Protein AF-A0A8J6MLJ0-F1 (afdb_monomer_lite)

Radius of gyration: 20.64 Å; chains: 1; bounding box: 55×74×49 Å

Sequence (223 aa):
MKAQNHTGRRKPSKNSDSSSQKKVFFAVGDRIKISLRPKAVAQWCKPGDLDLLRLIPTTNTEKIFLATLESFGRKEYKSVSPLSVNDIEKSLPLHMELPATDGDYGLYFCVDKGKSGACANKTLLASEIWRQSDEGMRKLAQDKIFYFQMLIVRSGSVMVVPSGNWGKDSRTQLMDSVDGLMNFDKENLEKADAIIQKLRPSPAGIVGKSIQVPFPYNNGRCS

Secondary structure (DSSP, 8-state):
----------PPPP----S----EEEEETTEEEEEEEEEEEEETT---HHHHHHHSSSSTT---EEEEEEESSS---EEEEEE-HHHHHTT--EEEEEESSSEEEEEEEEE-TT--S-STTSEEPPGGGGGS-HHHHHHHTTTEEEEEEEEEEETTEEEE---TT--HHHHHHHHHHHHTT----HHHHHHHHHHHHHH-PPPPEEETTEEEEEEEEE-TT--

pLDDT: mean 82.56, std 18.39, range [31.56, 98.19]

Foldseek 3Di:
DDDDDDDDDDDPDPDPPPDDPFDKFFDDPQKTKAKAWQEEDADEPDFWQLNLLVLADPDQADQQKWWWKAFQPDDGDIDIDTDGSVRNHVRPIDITIDGLDWGKIKGWMAGHPVVPRDQPPFAAQAPCLVVDDSVSSNVSRHRHTQDIWMWTRDNRMITTDWLQDDDPVVLVVSCVVCVVPDPDDPVSVVVRNVRCVGNVADTWDDDDRHTYGYTYGYDPVND

Structure (mmCIF, N/CA/C/O backbone):
data_AF-A0A8J6MLJ0-F1
#
_entry.id   AF-A0A8J6MLJ0-F1
#
loop_
_atom_site.group_PDB
_atom_site.id
_atom_site.type_symbol
_atom_site.label_atom_id
_atom_site.label_alt_id
_atom_site.label_comp_id
_atom_site.label_asym_id
_atom_site.label_entity_id
_atom_site.label_seq_id
_atom_site.pdbx_PDB_ins_code
_atom_site.Cartn_x
_atom_site.Cartn_y
_atom_site.Cartn_z
_atom_site.occupancy
_atom_site.B_iso_or_equiv
_atom_site.auth_seq_id
_atom_site.auth_comp_id
_atom_site.auth_asym_id
_atom_site.auth_atom_id
_atom_site.pdbx_PDB_model_num
ATOM 1 N N . MET A 1 1 ? -37.836 -59.476 -18.629 1.00 44.28 1 MET A N 1
ATOM 2 C CA . MET A 1 1 ? -36.610 -58.792 -19.098 1.00 44.28 1 MET A CA 1
ATOM 3 C C . MET A 1 1 ? -36.464 -57.478 -18.339 1.00 44.28 1 MET A C 1
ATOM 5 O O . MET A 1 1 ? -37.462 -56.808 -18.120 1.00 44.28 1 MET A O 1
ATOM 9 N N . LYS A 1 2 ? -35.252 -57.195 -17.850 1.00 40.44 2 LYS A N 1
ATOM 10 C CA . LYS A 1 2 ? -34.850 -56.016 -17.058 1.00 40.44 2 LYS A CA 1
ATOM 11 C C . LYS A 1 2 ? -34.752 -54.755 -17.931 1.00 40.44 2 LYS A C 1
ATOM 13 O O . LYS A 1 2 ? -34.291 -54.896 -19.056 1.00 40.44 2 LYS A O 1
ATOM 18 N N . ALA A 1 3 ? -35.055 -53.582 -17.355 1.00 38.31 3 ALA A N 1
ATOM 19 C CA . ALA A 1 3 ? -34.380 -52.268 -17.507 1.00 38.31 3 ALA A CA 1
ATOM 20 C C . ALA A 1 3 ? -35.393 -51.121 -17.304 1.00 38.31 3 ALA A C 1
ATOM 22 O O . ALA A 1 3 ? -36.525 -51.244 -17.744 1.00 38.31 3 ALA A O 1
ATOM 23 N N . GLN A 1 4 ? -35.096 -49.949 -16.745 1.00 39.19 4 GLN A N 1
ATOM 24 C CA . GLN A 1 4 ? -34.141 -49.470 -15.742 1.00 39.19 4 GLN A CA 1
ATOM 25 C C . GLN A 1 4 ? -34.595 -48.028 -15.427 1.00 39.19 4 GLN A C 1
ATOM 27 O O . GLN A 1 4 ? -35.031 -47.303 -16.318 1.00 39.19 4 GLN A O 1
ATOM 32 N N . ASN A 1 5 ? -34.512 -47.628 -14.159 1.00 39.31 5 ASN A N 1
ATOM 33 C CA . ASN A 1 5 ? -34.851 -46.295 -13.659 1.00 39.31 5 ASN A CA 1
ATOM 34 C C . ASN A 1 5 ? -33.983 -45.183 -14.271 1.00 39.31 5 ASN A C 1
ATOM 36 O O . ASN A 1 5 ? -32.763 -45.313 -14.270 1.00 39.31 5 ASN A O 1
ATOM 40 N N . HIS A 1 6 ? -34.577 -44.023 -14.571 1.00 39.78 6 HIS A N 1
ATOM 41 C CA . HIS A 1 6 ? -33.879 -42.733 -14.491 1.00 39.78 6 HIS A CA 1
ATOM 42 C C . HIS A 1 6 ? -34.806 -41.630 -13.959 1.00 39.78 6 HIS A C 1
ATOM 44 O O . HIS A 1 6 ? -35.301 -40.772 -14.682 1.00 39.78 6 HIS A O 1
ATOM 50 N N . THR A 1 7 ? -35.011 -41.621 -12.641 1.00 44.00 7 THR A N 1
ATOM 51 C CA . THR A 1 7 ? -35.451 -40.426 -11.913 1.00 44.00 7 THR A CA 1
ATOM 52 C C . THR A 1 7 ? -34.273 -39.460 -11.799 1.00 44.00 7 THR A C 1
ATOM 54 O O . THR A 1 7 ? -33.314 -39.713 -11.063 1.00 44.00 7 THR A O 1
ATOM 57 N N . GLY A 1 8 ? -34.336 -38.352 -12.536 1.00 37.06 8 GLY A N 1
ATOM 58 C CA . GLY A 1 8 ? -33.374 -37.258 -12.454 1.00 37.06 8 GLY A CA 1
ATOM 59 C C . GLY A 1 8 ? -33.440 -36.550 -11.100 1.00 37.06 8 GLY A C 1
ATOM 60 O O . GLY A 1 8 ? -34.273 -35.674 -10.884 1.00 37.06 8 GLY A O 1
ATOM 61 N N . ARG A 1 9 ? -32.527 -36.895 -10.186 1.00 38.94 9 ARG A N 1
ATOM 62 C CA . ARG A 1 9 ? -32.221 -36.074 -9.006 1.00 38.94 9 ARG A CA 1
ATOM 63 C C . ARG A 1 9 ? -31.494 -34.807 -9.462 1.00 38.94 9 ARG A C 1
ATOM 65 O O . ARG A 1 9 ? -30.293 -34.843 -9.725 1.00 38.94 9 ARG A O 1
ATOM 72 N N . ARG A 1 10 ? -32.201 -33.675 -9.514 1.00 41.03 10 ARG A N 1
ATOM 73 C CA . ARG A 1 10 ? -31.561 -32.351 -9.508 1.00 41.03 10 ARG A CA 1
ATOM 74 C C . ARG A 1 10 ? -30.818 -32.196 -8.178 1.00 41.03 10 ARG A C 1
ATOM 76 O O . ARG A 1 10 ? -31.438 -32.175 -7.119 1.00 41.03 10 ARG A O 1
ATOM 83 N N . LYS A 1 11 ? -29.483 -32.137 -8.230 1.00 36.97 11 LYS A N 1
ATOM 84 C CA . LYS A 1 11 ? -28.654 -31.721 -7.090 1.00 36.97 11 LYS A CA 1
ATOM 85 C C . LYS A 1 11 ? -29.015 -30.272 -6.731 1.00 36.97 11 LYS A C 1
ATOM 87 O O . LYS A 1 11 ? -29.076 -29.452 -7.648 1.00 36.97 11 LYS A O 1
ATOM 92 N N . PRO A 1 12 ? -29.201 -29.927 -5.446 1.00 37.28 12 PRO A N 1
ATOM 93 C CA . PRO A 1 12 ? -29.244 -28.534 -5.035 1.00 37.28 12 PRO A CA 1
ATOM 94 C C . PRO A 1 12 ? -27.892 -27.892 -5.353 1.00 37.28 12 PRO A C 1
ATOM 96 O O . PRO A 1 12 ? -26.839 -28.427 -4.991 1.00 37.28 12 PRO A O 1
ATOM 99 N N . SER A 1 13 ? -27.944 -26.769 -6.067 1.00 34.22 13 SER A N 1
ATOM 100 C CA . SER A 1 13 ? -26.822 -25.855 -6.251 1.00 34.22 13 SER A CA 1
ATOM 101 C C . SER A 1 13 ? -26.241 -25.514 -4.880 1.00 34.22 13 SER A C 1
ATOM 103 O O . SER A 1 13 ? -26.958 -25.034 -4.002 1.00 34.22 13 SER A O 1
ATOM 105 N N . LYS A 1 14 ? -24.959 -25.825 -4.674 1.00 35.81 14 LYS A N 1
ATOM 106 C CA . LYS A 1 14 ? -24.237 -25.444 -3.463 1.00 35.81 14 LYS A CA 1
ATOM 107 C C . LYS A 1 14 ? -24.145 -23.920 -3.412 1.00 35.81 14 LYS A C 1
ATOM 109 O O . LYS A 1 14 ? -23.540 -23.323 -4.294 1.00 35.81 14 LYS A O 1
ATOM 114 N N . ASN A 1 15 ? -24.747 -23.361 -2.366 1.00 31.56 15 ASN A N 1
ATOM 115 C CA . ASN A 1 15 ? -24.436 -22.104 -1.691 1.00 31.56 15 ASN A CA 1
ATOM 116 C C . ASN A 1 15 ? -23.393 -21.219 -2.388 1.00 31.56 15 ASN A C 1
ATOM 118 O O . ASN A 1 15 ? -22.187 -21.440 -2.274 1.00 31.56 15 ASN A O 1
ATOM 122 N N . SER A 1 16 ? -23.876 -20.155 -3.024 1.00 33.06 16 SER A N 1
ATOM 123 C CA . SER A 1 16 ? -23.114 -18.925 -3.193 1.00 33.06 16 SER A CA 1
ATOM 124 C C . SER A 1 16 ? -22.924 -18.291 -1.814 1.00 33.06 16 SER A C 1
ATOM 126 O O . SER A 1 16 ? -23.757 -17.506 -1.359 1.00 33.06 16 SER A O 1
ATOM 128 N N . ASP A 1 17 ? -21.839 -18.663 -1.140 1.00 33.00 17 ASP A N 1
ATOM 129 C CA . ASP A 1 17 ? -21.333 -17.982 0.053 1.00 33.00 17 ASP A CA 1
ATOM 130 C C . ASP A 1 17 ? -20.782 -16.609 -0.373 1.00 33.00 17 ASP A C 1
ATOM 132 O O . ASP A 1 17 ? -19.590 -16.390 -0.572 1.00 33.00 17 ASP A O 1
ATOM 136 N N . SER A 1 18 ? -21.711 -15.692 -0.629 1.00 35.16 18 SER A N 1
ATOM 137 C CA . SER A 1 18 ? -21.489 -14.298 -1.015 1.00 35.16 18 SER A CA 1
ATOM 138 C C . SER A 1 18 ? -21.801 -13.380 0.169 1.00 35.16 18 SER A C 1
ATOM 140 O O . SER A 1 18 ? -22.430 -12.333 0.019 1.00 35.16 18 SER A O 1
ATOM 142 N N . SER A 1 19 ? -21.408 -13.768 1.381 1.00 42.19 19 SER A N 1
ATOM 143 C CA . SER A 1 19 ? -21.474 -12.859 2.518 1.00 42.19 19 SER A CA 1
ATOM 144 C C . SER A 1 19 ? -20.360 -13.142 3.521 1.00 42.19 19 SER A C 1
ATOM 146 O O . SER A 1 19 ? -20.017 -14.285 3.805 1.00 42.19 19 SER A O 1
ATOM 148 N N . SER A 1 20 ? -19.815 -12.061 4.077 1.00 44.03 20 SER A N 1
ATOM 149 C CA . SER A 1 20 ? -18.954 -12.013 5.264 1.00 44.03 20 SER A CA 1
ATOM 150 C C . SER A 1 20 ? -17.551 -12.635 5.181 1.00 44.03 20 SER A C 1
ATOM 152 O O . SER A 1 20 ? -17.287 -13.735 5.650 1.00 44.03 20 SER A O 1
ATOM 154 N N . GLN A 1 21 ? -16.570 -11.807 4.809 1.00 46.03 21 GLN A N 1
ATOM 155 C CA . GLN A 1 21 ? -15.301 -11.813 5.548 1.00 46.03 21 GLN A CA 1
ATOM 156 C C . GLN A 1 21 ? -15.131 -10.501 6.319 1.00 46.03 21 GLN A C 1
ATOM 158 O O . GLN A 1 21 ? -14.203 -9.734 6.093 1.00 46.03 21 GLN A O 1
ATOM 163 N N . LYS A 1 22 ? -16.034 -10.265 7.281 1.00 56.19 22 LYS A N 1
ATOM 164 C CA . LYS A 1 22 ? -15.728 -9.412 8.433 1.00 56.19 22 LYS A CA 1
ATOM 165 C C . LYS A 1 22 ? -14.763 -10.216 9.307 1.00 56.19 22 LYS A C 1
ATOM 167 O O . LYS A 1 22 ? -15.203 -11.104 10.029 1.00 56.19 22 LYS A O 1
ATOM 172 N N . LYS A 1 23 ? -13.453 -9.985 9.207 1.00 60.47 23 LYS A N 1
ATOM 173 C CA . LYS A 1 23 ? -12.525 -10.474 10.240 1.00 60.47 23 LYS A CA 1
ATOM 174 C C . LYS A 1 23 ? -11.990 -9.298 11.028 1.00 60.47 23 LYS A C 1
ATOM 176 O O . LYS A 1 23 ? -11.677 -8.252 10.466 1.00 60.47 23 LYS A O 1
ATOM 181 N N . VAL A 1 24 ? -11.951 -9.521 12.332 1.00 62.84 24 VAL A N 1
ATOM 182 C CA . VAL A 1 24 ? -11.813 -8.504 13.360 1.00 62.84 24 VAL A CA 1
ATOM 183 C C . VAL A 1 24 ? -10.461 -8.687 14.043 1.00 62.84 24 VAL A C 1
ATOM 185 O O . VAL A 1 24 ? -10.159 -9.776 14.532 1.00 62.84 24 VAL A O 1
ATOM 188 N N . PHE A 1 25 ? -9.633 -7.643 14.052 1.00 75.12 25 PHE A N 1
ATOM 189 C CA . PHE A 1 25 ? -8.449 -7.571 14.920 1.00 75.12 25 PHE A CA 1
ATOM 190 C C . PHE A 1 25 ? -8.855 -6.913 16.234 1.00 75.12 25 PHE A C 1
ATOM 192 O O . PHE A 1 25 ? -9.683 -6.013 16.196 1.00 75.12 25 PHE A O 1
ATOM 199 N N . PHE A 1 26 ? -8.276 -7.322 17.363 1.00 69.81 26 PHE A N 1
ATOM 200 C CA . PHE A 1 26 ? -8.638 -6.811 18.690 1.00 69.81 26 PHE A CA 1
ATOM 201 C C . PHE A 1 26 ? -7.501 -6.001 19.315 1.00 69.81 26 PHE A C 1
ATOM 203 O O . PHE A 1 26 ? -6.321 -6.279 19.077 1.00 69.81 26 PHE A O 1
ATOM 210 N N . ALA A 1 27 ? -7.870 -5.014 20.126 1.00 73.00 27 ALA A N 1
ATOM 211 C CA . ALA A 1 27 ? -6.948 -4.190 20.890 1.00 73.00 27 ALA A CA 1
ATOM 212 C C . ALA A 1 27 ? -6.151 -4.991 21.928 1.00 73.00 27 ALA A C 1
ATOM 214 O O . ALA A 1 27 ? -6.627 -5.963 22.515 1.00 73.00 27 ALA A O 1
ATOM 215 N N . VAL A 1 28 ? -4.924 -4.536 22.161 1.00 74.69 28 VAL A N 1
ATOM 216 C CA . VAL A 1 28 ? -4.048 -4.936 23.261 1.00 74.69 28 VAL A CA 1
ATOM 217 C C . VAL A 1 28 ? -3.610 -3.641 23.946 1.00 74.69 28 VAL A C 1
ATOM 219 O O . VAL A 1 28 ? -2.709 -2.955 23.466 1.00 74.69 28 VAL A O 1
ATOM 222 N N . GLY A 1 29 ? -4.289 -3.276 25.036 1.00 84.06 29 GLY A N 1
ATOM 223 C CA . GLY A 1 29 ? -4.184 -1.932 25.617 1.00 84.06 29 GLY A CA 1
ATOM 224 C C . GLY A 1 29 ? -4.779 -0.873 24.681 1.00 84.06 29 GLY A C 1
ATOM 225 O O . GLY A 1 29 ? -5.797 -1.118 24.038 1.00 84.06 29 GLY A O 1
ATOM 226 N N . ASP A 1 30 ? -4.110 0.273 24.546 1.00 88.94 30 ASP A N 1
ATOM 227 C CA . ASP A 1 30 ? -4.594 1.413 23.742 1.00 88.94 30 ASP A CA 1
ATOM 228 C C . ASP A 1 30 ? -4.294 1.293 22.236 1.00 88.94 30 ASP A C 1
ATOM 230 O O . ASP A 1 30 ? -4.533 2.221 21.451 1.00 88.94 30 ASP A O 1
ATOM 234 N N . ARG A 1 31 ? -3.731 0.157 21.812 1.00 92.19 31 ARG A N 1
ATOM 235 C CA . ARG A 1 31 ? -3.284 -0.089 20.438 1.00 92.19 31 ARG A CA 1
ATOM 236 C C . ARG A 1 31 ? -3.841 -1.397 19.902 1.00 92.19 31 ARG A C 1
ATOM 238 O O . ARG A 1 31 ? -3.943 -2.394 20.610 1.00 92.19 31 ARG A O 1
ATOM 245 N N . ILE A 1 32 ? -4.135 -1.416 18.610 1.00 91.50 32 ILE A N 1
ATOM 246 C CA . ILE A 1 32 ? -4.473 -2.626 17.863 1.00 91.50 32 ILE A CA 1
ATOM 247 C C . ILE A 1 32 ? -3.258 -2.987 17.019 1.00 91.50 32 ILE A C 1
ATOM 249 O O . ILE A 1 32 ? -2.848 -2.212 16.155 1.00 91.50 32 ILE A O 1
ATOM 253 N N . LYS A 1 33 ? -2.672 -4.160 17.270 1.00 92.44 33 LYS A N 1
ATOM 254 C CA . LYS A 1 33 ? -1.532 -4.658 16.493 1.00 92.44 33 LYS A CA 1
ATOM 255 C C . LYS A 1 33 ? -2.027 -5.292 15.203 1.00 92.44 33 LYS A C 1
ATOM 257 O O . LYS A 1 33 ? -2.788 -6.259 15.224 1.00 92.44 33 LYS A O 1
ATOM 262 N N . ILE A 1 34 ? -1.544 -4.776 14.085 1.00 91.88 34 ILE A N 1
ATOM 263 C CA . ILE A 1 34 ? -1.854 -5.255 12.747 1.00 91.88 34 ILE A CA 1
ATOM 264 C C . ILE A 1 34 ? -0.601 -5.896 12.160 1.00 91.88 34 ILE A C 1
ATOM 266 O O . ILE A 1 34 ? 0.455 -5.276 12.049 1.00 91.88 34 ILE A O 1
ATOM 270 N N . SER A 1 35 ? -0.725 -7.160 11.762 1.00 93.69 35 SER A N 1
ATOM 271 C CA . SER A 1 35 ? 0.266 -7.803 10.907 1.00 93.69 35 SER A CA 1
ATOM 272 C C . SER A 1 35 ? -0.177 -7.645 9.457 1.00 93.69 35 SER A C 1
ATOM 274 O O . SER A 1 35 ? -1.209 -8.185 9.060 1.00 93.69 35 SER A O 1
ATOM 276 N N . LEU A 1 36 ? 0.591 -6.910 8.663 1.00 95.00 36 LEU A N 1
ATOM 277 C CA . LEU A 1 36 ? 0.411 -6.835 7.218 1.00 95.00 36 LEU A CA 1
ATOM 278 C C . LEU A 1 36 ? 1.403 -7.768 6.538 1.00 95.00 36 LEU A C 1
ATOM 280 O O . LEU A 1 36 ? 2.523 -7.950 7.006 1.00 95.00 36 LEU A O 1
ATOM 284 N N . ARG A 1 37 ? 1.010 -8.354 5.415 1.00 95.94 37 ARG A N 1
ATOM 285 C CA . ARG A 1 37 ? 1.895 -9.171 4.593 1.00 95.94 37 ARG A CA 1
ATOM 286 C C . ARG A 1 37 ? 1.667 -8.840 3.121 1.00 95.94 37 ARG A C 1
ATOM 288 O O . ARG A 1 37 ? 0.639 -9.249 2.577 1.00 95.94 37 ARG A O 1
ATOM 295 N N . PRO A 1 38 ? 2.600 -8.134 2.467 1.00 96.19 38 PRO A N 1
ATOM 296 C CA . PRO A 1 38 ? 2.657 -8.096 1.013 1.00 96.19 38 PRO A CA 1
ATOM 297 C C . PRO A 1 38 ? 2.730 -9.524 0.470 1.00 96.19 38 PRO A C 1
ATOM 299 O O . PRO A 1 38 ? 3.374 -10.380 1.075 1.00 96.19 38 PRO A O 1
ATOM 302 N N . LYS A 1 39 ? 2.060 -9.804 -0.642 1.00 95.56 39 LYS A N 1
ATOM 303 C CA . LYS A 1 39 ? 2.057 -11.131 -1.254 1.00 95.56 39 LYS A CA 1
ATOM 304 C C . LYS A 1 39 ? 2.171 -11.013 -2.759 1.00 95.56 39 LYS A C 1
ATOM 306 O O . LYS A 1 39 ? 1.231 -10.564 -3.401 1.00 95.56 39 LYS A O 1
ATOM 311 N N . ALA A 1 40 ? 3.271 -11.494 -3.322 1.00 95.44 40 ALA A N 1
ATOM 312 C CA . ALA A 1 40 ? 3.391 -11.643 -4.766 1.00 95.44 40 ALA A CA 1
ATOM 313 C C . ALA A 1 40 ? 2.353 -12.659 -5.287 1.00 95.44 40 ALA A C 1
ATOM 315 O O . ALA A 1 40 ? 2.264 -13.781 -4.780 1.00 95.44 40 ALA A O 1
ATOM 316 N N . VAL A 1 41 ? 1.563 -12.280 -6.294 1.00 94.94 41 VAL A N 1
ATOM 317 C CA . VAL A 1 41 ? 0.527 -13.140 -6.895 1.00 94.94 41 VAL A CA 1
ATOM 318 C C . VAL A 1 41 ? 0.739 -13.240 -8.401 1.00 94.94 41 VAL A C 1
ATOM 320 O O . VAL A 1 41 ? 0.620 -12.253 -9.112 1.00 94.94 41 VAL A O 1
ATOM 323 N N . ALA A 1 42 ? 1.019 -14.441 -8.905 1.00 94.44 42 ALA A N 1
ATOM 324 C CA . ALA A 1 42 ? 1.169 -14.643 -10.343 1.00 94.44 42 ALA A CA 1
ATOM 325 C C . ALA A 1 42 ? -0.171 -14.435 -11.067 1.00 94.44 42 ALA A C 1
ATOM 327 O O . ALA A 1 42 ? -1.197 -14.983 -10.655 1.00 94.44 42 ALA A O 1
ATOM 328 N N . GLN A 1 43 ? -0.146 -13.705 -12.176 1.00 92.62 43 GLN A N 1
ATOM 329 C CA . GLN A 1 43 ? -1.252 -13.542 -13.113 1.00 92.62 43 GLN A CA 1
ATOM 330 C C . GLN A 1 43 ? -0.843 -14.043 -14.495 1.00 92.62 43 GLN A C 1
ATOM 332 O O . GLN A 1 43 ? 0.305 -13.923 -14.914 1.00 92.62 43 GLN A O 1
ATOM 337 N N . TRP A 1 44 ? -1.790 -14.650 -15.204 1.00 92.06 44 TRP A N 1
ATOM 338 C CA . TRP A 1 44 ? -1.537 -15.224 -16.521 1.00 92.06 44 TRP A CA 1
ATOM 339 C C . TRP A 1 44 ? -1.577 -14.142 -17.608 1.00 92.06 44 TRP A C 1
ATOM 341 O O . TRP A 1 44 ? -2.610 -13.491 -17.773 1.00 92.06 44 TRP A O 1
ATOM 351 N N . CYS A 1 45 ? -0.472 -13.975 -18.343 1.00 88.12 45 CYS A N 1
ATOM 352 C CA . CYS A 1 45 ? -0.326 -13.072 -19.494 1.00 88.12 45 CYS A CA 1
ATOM 353 C C . CYS A 1 45 ? -0.694 -11.602 -19.234 1.00 88.12 45 CYS A C 1
ATOM 355 O O . CYS A 1 45 ? -1.236 -10.941 -20.124 1.00 88.12 45 CYS A O 1
ATOM 357 N N . LYS A 1 46 ? -0.477 -11.085 -18.022 1.00 90.44 46 LYS A N 1
ATOM 358 C CA . LYS A 1 46 ? -0.846 -9.706 -17.674 1.00 90.44 46 LYS A CA 1
ATOM 359 C C . LYS A 1 46 ? 0.194 -9.088 -16.744 1.00 90.44 46 LYS A C 1
ATOM 361 O O . LYS A 1 46 ? 0.539 -9.740 -15.759 1.00 90.44 46 LYS A O 1
ATOM 366 N N . PRO A 1 47 ? 0.671 -7.861 -17.027 1.00 90.75 47 PRO A N 1
ATOM 367 C CA . PRO A 1 47 ? 1.482 -7.125 -16.071 1.00 90.75 47 PRO A CA 1
ATOM 368 C C . PRO A 1 47 ? 0.645 -6.793 -14.836 1.00 90.75 47 PRO A C 1
ATOM 370 O O . PRO A 1 47 ? -0.563 -6.557 -14.935 1.00 90.75 47 PRO A O 1
ATOM 373 N N . GLY A 1 48 ? 1.298 -6.776 -13.684 1.00 92.25 48 GLY A N 1
ATOM 374 C CA . GLY A 1 48 ? 0.685 -6.401 -12.418 1.00 92.25 48 GLY A CA 1
ATOM 375 C C . GLY A 1 48 ? 1.558 -5.449 -11.617 1.00 92.25 48 GLY A C 1
ATOM 376 O O . GLY A 1 48 ? 2.699 -5.172 -11.983 1.00 92.25 48 GLY A O 1
ATOM 377 N N . ASP A 1 49 ? 1.017 -4.955 -10.505 1.00 93.94 49 ASP A N 1
ATOM 378 C CA . ASP A 1 49 ? 1.654 -3.926 -9.680 1.00 93.94 49 ASP A CA 1
ATOM 379 C C . ASP A 1 49 ? 3.118 -4.242 -9.350 1.00 93.94 49 ASP A C 1
ATOM 381 O O . ASP A 1 49 ? 3.969 -3.368 -9.467 1.00 93.94 49 ASP A O 1
ATOM 385 N N . LEU A 1 50 ? 3.456 -5.491 -9.013 1.00 95.94 50 LEU A N 1
ATOM 386 C CA . LEU A 1 50 ? 4.832 -5.868 -8.675 1.00 95.94 50 LEU A CA 1
ATOM 387 C C . LEU A 1 50 ? 5.797 -5.744 -9.864 1.00 95.94 50 LEU A C 1
ATOM 389 O O . LEU A 1 50 ? 6.967 -5.428 -9.648 1.00 95.94 50 LEU A O 1
ATOM 393 N N . ASP A 1 51 ? 5.334 -5.948 -11.100 1.00 95.00 51 ASP A N 1
ATOM 394 C CA . ASP A 1 51 ? 6.161 -5.712 -12.290 1.00 95.00 51 ASP A CA 1
ATOM 395 C C . ASP A 1 51 ? 6.523 -4.233 -12.403 1.00 95.00 51 ASP A C 1
ATOM 397 O O . ASP A 1 51 ? 7.687 -3.899 -12.607 1.00 95.00 51 ASP A O 1
ATOM 401 N N . LEU A 1 52 ? 5.556 -3.341 -12.165 1.00 94.69 52 LEU A N 1
ATOM 402 C CA . LEU A 1 52 ? 5.815 -1.906 -12.103 1.00 94.69 52 LEU A CA 1
ATOM 403 C C . LEU A 1 52 ? 6.770 -1.558 -10.953 1.00 94.69 52 LEU A C 1
ATOM 405 O O . LEU A 1 52 ? 7.717 -0.800 -11.156 1.00 94.69 52 LEU A O 1
ATOM 409 N N . LEU A 1 53 ? 6.562 -2.109 -9.751 1.00 95.44 53 LEU A N 1
ATOM 410 C CA . LEU A 1 53 ? 7.409 -1.801 -8.591 1.00 95.44 53 LEU A CA 1
ATOM 411 C C . LEU A 1 53 ? 8.870 -2.219 -8.807 1.00 95.44 53 LEU A C 1
ATOM 413 O O . LEU A 1 53 ? 9.765 -1.508 -8.356 1.00 95.44 53 LEU A O 1
ATOM 417 N N . ARG A 1 54 ? 9.131 -3.309 -9.539 1.00 96.25 54 ARG A N 1
ATOM 418 C CA . ARG A 1 54 ? 10.492 -3.738 -9.925 1.00 96.25 54 ARG A CA 1
ATOM 419 C C . ARG A 1 54 ? 11.210 -2.727 -10.814 1.00 96.25 54 ARG A C 1
ATOM 421 O O . ARG A 1 54 ? 12.435 -2.655 -10.780 1.00 96.25 54 ARG A O 1
ATOM 428 N N . LEU A 1 55 ? 10.469 -1.935 -11.588 1.00 95.50 55 LEU A N 1
ATOM 429 C CA . LEU A 1 55 ? 11.049 -0.921 -12.461 1.00 95.50 55 LEU A CA 1
ATOM 430 C C . LEU A 1 55 ? 11.439 0.345 -11.701 1.00 95.50 55 LEU A C 1
ATOM 432 O O . LEU A 1 55 ? 12.243 1.104 -12.197 1.00 95.50 55 LEU A O 1
ATOM 436 N N . ILE A 1 56 ? 10.899 0.655 -10.530 1.00 95.06 56 ILE A N 1
ATOM 437 C CA . ILE A 1 56 ? 11.083 1.994 -9.939 1.00 95.06 56 ILE A CA 1
ATOM 438 C C . ILE A 1 56 ? 12.451 2.210 -9.256 1.00 95.06 56 ILE A C 1
ATOM 440 O O . ILE A 1 56 ? 13.041 3.289 -9.454 1.00 95.06 56 ILE A O 1
ATOM 444 N N . PRO A 1 57 ? 12.958 1.277 -8.426 1.00 95.44 57 PRO A N 1
ATOM 445 C CA . PRO A 1 57 ? 14.216 1.475 -7.722 1.00 95.44 57 PRO A CA 1
ATOM 446 C C . PRO A 1 57 ? 15.425 1.225 -8.627 1.00 95.44 57 PRO A C 1
ATOM 448 O O . PRO A 1 57 ? 15.328 0.665 -9.722 1.00 95.44 57 PRO A O 1
ATOM 451 N N . THR A 1 58 ? 16.586 1.642 -8.136 1.00 94.00 58 THR A N 1
ATOM 452 C CA . THR A 1 58 ? 17.886 1.305 -8.731 1.00 94.00 58 THR A CA 1
ATOM 453 C C . THR A 1 58 ? 18.314 -0.103 -8.321 1.00 94.00 58 THR A C 1
ATOM 455 O O . THR A 1 58 ? 18.931 -0.819 -9.104 1.00 94.00 58 THR A O 1
ATOM 458 N N . THR A 1 59 ? 17.967 -0.518 -7.097 1.00 95.88 59 THR A N 1
ATOM 459 C CA . THR A 1 59 ? 18.249 -1.857 -6.565 1.00 95.88 59 THR A CA 1
ATOM 460 C C . THR A 1 59 ? 17.027 -2.433 -5.850 1.00 95.88 59 THR A C 1
ATOM 462 O O . THR A 1 59 ? 16.231 -1.708 -5.255 1.00 95.88 59 THR A O 1
ATOM 465 N N . ASN A 1 60 ? 16.889 -3.760 -5.819 1.00 94.94 60 ASN A N 1
ATOM 466 C CA . ASN A 1 60 ? 15.734 -4.400 -5.172 1.00 94.94 60 ASN A CA 1
ATOM 467 C C . ASN A 1 60 ? 15.711 -4.253 -3.642 1.00 94.94 60 ASN A C 1
ATOM 469 O O . ASN A 1 60 ? 14.704 -4.591 -3.025 1.00 94.94 60 ASN A O 1
ATOM 473 N N . THR A 1 61 ? 16.798 -3.776 -3.029 1.00 96.94 61 THR A N 1
ATOM 474 C CA . THR A 1 61 ? 16.921 -3.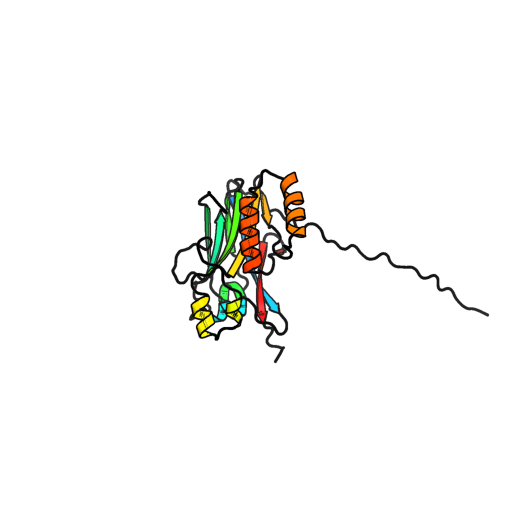523 -1.584 1.00 96.94 61 THR A CA 1
ATOM 475 C C . THR A 1 61 ? 16.684 -2.060 -1.211 1.00 96.94 61 THR A C 1
ATOM 477 O O . THR A 1 61 ? 16.634 -1.730 -0.025 1.00 96.94 61 THR A O 1
ATOM 480 N N . GLU A 1 62 ? 16.517 -1.176 -2.198 1.00 97.25 62 GLU A N 1
ATOM 481 C CA . GLU A 1 62 ? 16.242 0.240 -1.979 1.00 97.25 62 GLU A CA 1
ATOM 482 C C . GLU A 1 62 ? 14.873 0.421 -1.300 1.00 97.25 62 GLU A C 1
ATOM 484 O O . GLU A 1 62 ? 13.838 0.008 -1.830 1.00 97.25 62 GLU A O 1
ATOM 489 N N . LYS A 1 63 ? 14.854 1.038 -0.112 1.00 96.94 63 LYS A N 1
ATOM 490 C CA . LYS A 1 63 ? 13.630 1.247 0.679 1.00 96.94 63 LYS A CA 1
ATOM 491 C C . LYS A 1 63 ? 12.897 2.526 0.278 1.00 96.94 63 LYS A C 1
ATOM 493 O O . LYS A 1 63 ? 12.852 3.485 1.044 1.00 96.94 63 LYS A O 1
ATOM 498 N N . ILE A 1 64 ? 12.359 2.541 -0.936 1.00 97.31 64 ILE A N 1
ATOM 499 C CA . ILE A 1 64 ? 11.605 3.680 -1.493 1.00 97.31 64 ILE A CA 1
ATOM 500 C C . ILE A 1 64 ? 10.098 3.461 -1.525 1.00 97.31 64 ILE A C 1
ATOM 502 O O . ILE A 1 64 ? 9.379 4.307 -2.044 1.00 97.31 64 ILE A O 1
ATOM 506 N N . PHE A 1 65 ? 9.601 2.341 -1.013 1.00 98.19 65 PHE A N 1
ATOM 507 C CA . PHE A 1 65 ? 8.169 2.119 -0.863 1.00 98.19 65 PHE A CA 1
ATOM 508 C C . PHE A 1 65 ? 7.792 2.260 0.603 1.00 98.19 65 PHE A C 1
ATOM 510 O O . PHE A 1 65 ? 8.582 1.932 1.486 1.00 98.19 65 PHE A O 1
ATOM 517 N N . LEU A 1 66 ? 6.579 2.719 0.871 1.00 97.94 66 LEU A N 1
ATOM 518 C CA . LEU A 1 66 ? 6.012 2.734 2.213 1.00 97.94 66 LEU A CA 1
ATOM 519 C C . LEU A 1 66 ? 4.736 1.907 2.227 1.00 97.94 66 LEU A C 1
ATOM 521 O O . LEU A 1 66 ? 3.930 2.019 1.306 1.00 97.94 66 LEU A O 1
ATOM 525 N N . ALA A 1 67 ? 4.534 1.144 3.298 1.00 97.94 67 ALA A N 1
ATOM 526 C CA . ALA A 1 67 ? 3.201 0.836 3.793 1.00 97.94 67 ALA A CA 1
ATOM 527 C C . ALA A 1 67 ? 2.870 1.825 4.912 1.00 97.94 67 ALA A C 1
ATOM 529 O O . ALA A 1 67 ? 3.663 1.986 5.847 1.00 97.94 67 ALA A O 1
ATOM 530 N N . THR A 1 68 ? 1.716 2.482 4.838 1.00 97.25 68 THR A N 1
ATOM 531 C CA . THR A 1 68 ? 1.261 3.391 5.895 1.00 97.25 68 THR A CA 1
ATOM 532 C C . THR A 1 68 ? -0.143 3.045 6.365 1.00 97.25 68 THR A C 1
ATOM 534 O O . THR A 1 68 ? -0.992 2.615 5.588 1.00 97.25 68 THR A O 1
ATOM 537 N N . LEU A 1 69 ? -0.376 3.233 7.663 1.00 96.31 69 LEU A N 1
ATOM 538 C CA . LEU A 1 69 ? -1.705 3.298 8.254 1.00 96.31 69 LEU A CA 1
ATOM 539 C C . LEU A 1 69 ? -1.922 4.741 8.671 1.00 96.31 69 LEU A C 1
ATOM 541 O O . LEU A 1 69 ? -1.290 5.205 9.618 1.00 96.31 69 LEU A O 1
ATOM 545 N N . GLU A 1 70 ? -2.775 5.449 7.949 1.00 95.38 70 GLU A N 1
ATOM 546 C CA . GLU A 1 70 ? -3.042 6.869 8.172 1.00 95.38 70 GLU A CA 1
ATOM 547 C C . GLU A 1 70 ? -4.517 7.067 8.486 1.00 95.38 70 GLU A C 1
ATOM 549 O O . GLU A 1 70 ? -5.373 6.384 7.925 1.00 95.38 70 GLU A O 1
ATOM 554 N N . SER A 1 71 ? -4.833 7.976 9.401 1.00 92.38 71 SER A N 1
ATOM 555 C CA . SER A 1 71 ? -6.222 8.367 9.634 1.00 92.38 71 SER A CA 1
ATOM 556 C C . SER A 1 71 ? -6.830 8.944 8.368 1.00 92.38 71 SER A C 1
ATOM 558 O O . SER A 1 71 ? -6.231 9.727 7.633 1.00 92.38 71 SER A O 1
ATOM 560 N N . PHE A 1 72 ? -8.061 8.539 8.129 1.00 84.56 72 PHE A N 1
ATOM 561 C CA . PHE A 1 72 ? -8.862 9.000 7.024 1.00 84.56 72 PHE A CA 1
ATOM 562 C C . PHE A 1 72 ? -9.680 10.207 7.518 1.00 84.56 72 PHE A C 1
ATOM 564 O O . PHE A 1 72 ? -10.526 10.069 8.400 1.00 84.56 72 PHE A O 1
ATOM 571 N N . GLY A 1 73 ? -9.374 11.415 7.034 1.00 71.69 73 GLY A N 1
ATOM 572 C CA . GLY A 1 73 ? -10.041 12.654 7.464 1.00 71.69 73 GLY A CA 1
ATOM 573 C C . GLY A 1 73 ? -9.285 13.455 8.540 1.00 71.69 73 GLY A C 1
ATOM 574 O O . GLY A 1 73 ? -8.089 13.680 8.415 1.00 71.69 73 GLY A O 1
ATOM 575 N N . ARG A 1 74 ? -9.997 13.957 9.566 1.00 59.09 74 ARG A N 1
ATOM 576 C CA . ARG A 1 74 ? -9.551 15.069 10.449 1.00 59.09 74 ARG A CA 1
ATOM 577 C C . ARG A 1 74 ? -8.594 14.709 11.597 1.00 59.09 74 ARG A C 1
ATOM 579 O O . ARG A 1 74 ? -8.210 15.596 12.352 1.00 59.09 74 ARG A O 1
ATOM 586 N N . LYS A 1 75 ? -8.254 13.434 11.793 1.00 64.38 75 LYS A N 1
ATOM 587 C CA . LYS A 1 75 ? -7.274 13.025 12.819 1.00 64.38 75 LYS A CA 1
ATOM 588 C C . LYS A 1 75 ? -5.881 12.962 12.183 1.00 64.38 75 LYS A C 1
ATOM 590 O O . LYS A 1 75 ? -5.784 12.682 10.995 1.00 64.38 75 LYS A O 1
ATOM 595 N N . GLU A 1 76 ? -4.823 13.181 12.961 1.00 82.25 76 GLU A N 1
ATOM 596 C CA . GLU A 1 76 ? -3.418 13.091 12.520 1.00 82.25 76 GLU A CA 1
ATOM 597 C C . GLU A 1 76 ? -2.749 11.822 13.080 1.00 82.25 76 GLU A C 1
ATOM 599 O O . GLU A 1 76 ? -1.805 11.872 13.865 1.00 82.25 76 GLU A O 1
ATOM 604 N N . TYR A 1 77 ? -3.272 10.645 12.740 1.00 91.31 77 TYR A N 1
ATOM 605 C CA . TYR A 1 77 ? -2.604 9.383 13.040 1.00 91.31 77 TYR A CA 1
ATOM 606 C C . TYR A 1 77 ? -1.819 8.889 11.831 1.00 91.31 77 TYR A C 1
ATOM 608 O O . TYR A 1 77 ? -2.342 8.860 10.718 1.00 91.31 77 TYR A O 1
ATOM 616 N N . LYS A 1 78 ? -0.596 8.411 12.074 1.00 93.12 78 LYS A N 1
ATOM 617 C CA . LYS A 1 78 ? 0.215 7.731 11.069 1.00 93.12 78 LYS A CA 1
ATOM 618 C C . LYS A 1 78 ? 1.103 6.656 11.695 1.00 93.12 78 LYS A C 1
ATOM 620 O O . LYS A 1 78 ? 1.826 6.919 12.653 1.00 93.12 78 LYS A O 1
ATOM 625 N N . SER A 1 79 ? 1.107 5.470 11.097 1.00 95.12 79 SER A N 1
ATOM 626 C CA . SER A 1 79 ? 2.131 4.434 11.264 1.00 95.12 79 SER A CA 1
ATOM 627 C C . SER A 1 79 ? 2.784 4.180 9.910 1.00 95.12 79 SER A C 1
ATOM 629 O O . SER A 1 79 ? 2.090 4.163 8.894 1.00 95.12 79 SER A O 1
ATOM 631 N N . VAL A 1 80 ? 4.105 4.006 9.877 1.00 96.31 80 VAL A N 1
ATOM 632 C CA . VAL A 1 80 ? 4.890 3.905 8.637 1.00 96.31 80 VAL A CA 1
ATOM 633 C C . VAL A 1 80 ? 5.807 2.697 8.706 1.00 96.31 80 VAL A C 1
ATOM 635 O O . VAL A 1 80 ? 6.493 2.491 9.705 1.00 96.31 80 VAL A O 1
ATOM 638 N N . SER A 1 81 ? 5.868 1.933 7.621 1.00 97.38 81 SER A N 1
ATOM 639 C CA . SER A 1 81 ? 6.825 0.849 7.434 1.00 97.38 81 SER A CA 1
ATOM 640 C C . SER A 1 81 ? 7.512 0.999 6.071 1.00 97.38 81 SER A C 1
ATOM 642 O O . SER A 1 81 ? 6.844 0.850 5.045 1.00 97.38 81 SER A O 1
ATOM 644 N N . PRO A 1 82 ? 8.817 1.332 6.028 1.00 97.38 82 PRO A N 1
ATOM 645 C CA . PRO A 1 82 ? 9.579 1.382 4.783 1.00 97.38 82 PRO A CA 1
ATOM 646 C C . PRO A 1 82 ? 9.866 -0.010 4.221 1.00 97.38 82 PRO A C 1
ATOM 648 O O . PRO A 1 82 ? 10.257 -0.915 4.960 1.00 97.38 82 PRO A O 1
ATOM 651 N N . LEU A 1 83 ? 9.744 -0.145 2.903 1.00 97.25 83 LEU A N 1
ATOM 652 C CA . LEU A 1 83 ? 9.818 -1.398 2.159 1.00 97.25 83 LEU A CA 1
ATOM 653 C C . LEU A 1 83 ? 10.681 -1.254 0.913 1.00 97.25 83 LEU A C 1
ATOM 655 O O . LEU A 1 83 ? 10.700 -0.212 0.255 1.00 97.25 83 LEU A O 1
ATOM 659 N N . SER A 1 84 ? 11.331 -2.352 0.562 1.00 97.88 84 SER A N 1
ATOM 660 C CA . SER A 1 84 ? 11.980 -2.579 -0.724 1.00 97.88 84 SER A CA 1
ATOM 661 C C . SER A 1 84 ? 11.191 -3.586 -1.571 1.00 97.88 84 SER A C 1
ATOM 663 O O . SER A 1 84 ? 10.306 -4.280 -1.064 1.00 97.88 84 SER A O 1
ATOM 665 N N . VAL A 1 85 ? 11.527 -3.715 -2.860 1.00 97.31 85 VAL A N 1
ATOM 666 C CA . VAL A 1 85 ? 10.946 -4.762 -3.729 1.00 97.31 85 VAL A CA 1
ATOM 667 C C . VAL A 1 85 ? 11.203 -6.146 -3.142 1.00 97.31 85 VAL A C 1
ATOM 669 O O . VAL A 1 85 ? 10.296 -6.971 -3.077 1.00 97.31 85 VAL A O 1
ATOM 672 N N . ASN A 1 86 ? 12.415 -6.382 -2.640 1.00 97.50 86 ASN A N 1
ATOM 673 C CA . ASN A 1 86 ? 12.794 -7.650 -2.028 1.00 97.50 86 ASN A CA 1
ATOM 674 C C . ASN A 1 86 ? 11.929 -7.991 -0.796 1.00 97.50 86 ASN A C 1
ATOM 676 O O . ASN A 1 86 ? 11.616 -9.163 -0.589 1.00 97.50 86 ASN A O 1
ATOM 680 N N . ASP A 1 87 ? 11.512 -7.000 -0.000 1.00 97.25 87 ASP A N 1
ATOM 681 C CA . ASP A 1 87 ? 10.623 -7.230 1.151 1.00 97.25 87 ASP A CA 1
ATOM 682 C C . ASP A 1 87 ? 9.223 -7.677 0.698 1.00 97.25 87 ASP A C 1
ATOM 684 O O . ASP A 1 87 ? 8.622 -8.569 1.306 1.00 97.25 87 ASP A O 1
ATOM 688 N N . ILE A 1 88 ? 8.730 -7.099 -0.405 1.00 96.69 88 ILE A N 1
ATOM 689 C CA . ILE A 1 88 ? 7.443 -7.448 -1.022 1.00 96.69 88 ILE A CA 1
ATOM 690 C C . ILE A 1 88 ? 7.495 -8.860 -1.620 1.00 96.69 88 ILE A C 1
ATOM 692 O O . ILE A 1 88 ? 6.617 -9.680 -1.346 1.00 96.69 88 ILE A O 1
ATOM 696 N N . GLU A 1 89 ? 8.538 -9.177 -2.389 1.00 95.94 89 GLU A N 1
ATOM 697 C CA . GLU A 1 89 ? 8.715 -10.488 -3.029 1.00 95.94 89 GLU A CA 1
ATOM 698 C C . GLU A 1 89 ? 8.850 -11.617 -2.007 1.00 95.94 89 GLU A C 1
ATOM 700 O O . GLU A 1 89 ? 8.210 -12.662 -2.139 1.00 95.94 89 GLU A O 1
ATOM 705 N N . LYS A 1 90 ? 9.619 -11.389 -0.935 1.00 96.06 90 LYS A N 1
ATOM 706 C CA . LYS A 1 90 ? 9.775 -12.348 0.170 1.00 96.06 90 LYS A CA 1
ATOM 707 C C . LYS A 1 90 ? 8.569 -12.399 1.104 1.00 96.06 90 LYS A C 1
ATOM 709 O O . LYS A 1 90 ? 8.561 -13.204 2.033 1.00 96.06 90 LYS A O 1
ATOM 714 N N . SER A 1 91 ? 7.546 -11.578 0.857 1.00 94.44 91 SER A N 1
ATOM 715 C CA . SER A 1 91 ? 6.333 -11.503 1.675 1.00 94.44 91 SER A CA 1
ATOM 716 C C . SER A 1 91 ? 6.647 -11.291 3.161 1.00 94.44 91 SER A C 1
ATOM 718 O O . SER A 1 91 ? 6.060 -11.943 4.035 1.00 94.44 91 SER A O 1
ATOM 720 N N . LEU A 1 92 ? 7.614 -10.412 3.455 1.00 94.56 92 LEU A N 1
ATOM 721 C CA . LEU A 1 92 ? 8.029 -10.154 4.831 1.00 94.56 92 LEU A CA 1
ATOM 722 C C . LEU A 1 92 ? 6.872 -9.516 5.616 1.00 94.56 92 LEU A C 1
ATOM 724 O O . LEU A 1 92 ? 6.220 -8.596 5.116 1.00 94.56 92 LEU A O 1
ATOM 728 N N . PRO A 1 93 ? 6.567 -10.007 6.832 1.00 93.56 93 PRO A N 1
ATOM 729 C CA . PRO A 1 93 ? 5.510 -9.430 7.643 1.00 93.56 93 PRO A CA 1
ATOM 730 C C . PRO A 1 93 ? 5.905 -8.034 8.127 1.00 93.56 93 PRO A C 1
ATOM 732 O O . PRO A 1 93 ? 7.023 -7.811 8.587 1.00 93.56 93 PRO A O 1
ATOM 735 N N . LEU A 1 94 ? 4.950 -7.114 8.073 1.00 95.00 94 LEU A N 1
ATOM 736 C CA . LEU A 1 94 ? 5.061 -5.765 8.605 1.00 95.00 94 LEU A CA 1
ATOM 737 C C . LEU A 1 94 ? 4.201 -5.685 9.852 1.00 95.00 94 LEU A C 1
ATOM 739 O O . LEU A 1 94 ? 3.032 -6.079 9.845 1.00 95.00 94 LEU A O 1
ATOM 743 N N . HIS A 1 95 ? 4.790 -5.184 10.926 1.00 94.00 95 HIS A N 1
ATOM 744 C CA . HIS A 1 95 ? 4.094 -4.974 12.182 1.00 94.00 95 HIS A CA 1
ATOM 745 C C . HIS A 1 95 ? 3.771 -3.496 12.294 1.00 94.00 95 HIS A C 1
ATOM 747 O O . HIS A 1 95 ? 4.668 -2.659 12.353 1.00 94.00 95 HIS A O 1
ATOM 753 N N . MET A 1 96 ? 2.483 -3.191 12.263 1.00 94.25 96 MET A N 1
ATOM 754 C CA . MET A 1 96 ? 1.965 -1.836 12.343 1.00 94.25 96 MET A CA 1
ATOM 755 C C . MET A 1 96 ? 0.919 -1.768 13.442 1.00 94.25 96 MET A C 1
ATOM 757 O O . MET A 1 96 ? 0.405 -2.791 13.899 1.00 94.25 96 MET A O 1
ATOM 761 N N . GLU A 1 97 ? 0.604 -0.561 13.878 1.00 93.69 97 GLU A N 1
ATOM 762 C CA . GLU A 1 97 ? -0.368 -0.348 14.939 1.00 93.69 97 GLU A CA 1
ATOM 763 C C . GLU A 1 97 ? -1.458 0.606 14.462 1.00 93.69 97 GLU A C 1
ATOM 765 O O . GLU A 1 97 ? -1.269 1.370 13.517 1.00 93.69 97 GLU A O 1
ATOM 770 N N . LEU A 1 98 ? -2.614 0.528 15.108 1.00 93.62 98 LEU A N 1
ATOM 771 C CA . LEU A 1 98 ? -3.675 1.523 15.043 1.00 93.62 98 LEU A CA 1
ATOM 772 C C . LEU A 1 98 ? -4.029 1.937 16.472 1.00 93.62 98 LEU A C 1
ATOM 774 O O . LEU A 1 98 ? -3.880 1.128 17.394 1.00 93.62 98 LEU A O 1
ATOM 778 N N . PRO A 1 99 ? -4.500 3.171 16.702 1.00 92.62 99 PRO A N 1
ATOM 779 C CA . PRO A 1 99 ? -5.186 3.500 17.944 1.00 92.62 99 PRO A CA 1
ATOM 780 C C . PRO A 1 99 ? -6.373 2.551 18.143 1.00 92.62 99 PRO A C 1
ATOM 782 O O . PRO A 1 99 ? -7.047 2.203 17.178 1.00 92.62 99 PRO A O 1
ATOM 785 N N . ALA A 1 100 ? -6.650 2.155 19.385 1.00 90.81 100 ALA A N 1
ATOM 786 C CA . ALA A 1 100 ? -7.872 1.414 19.713 1.00 90.81 100 ALA A CA 1
ATOM 787 C C . ALA A 1 100 ? -9.135 2.300 19.709 1.00 90.81 100 ALA A C 1
ATOM 789 O O . ALA A 1 100 ? -10.241 1.799 19.906 1.00 90.81 100 ALA A O 1
ATOM 790 N N . THR A 1 101 ? -8.967 3.609 19.494 1.00 89.38 101 THR A N 1
ATOM 791 C CA . THR A 1 101 ? -10.055 4.582 19.437 1.00 89.38 101 THR A CA 1
ATOM 792 C C . THR A 1 101 ? -10.781 4.537 18.104 1.00 89.38 101 THR A C 1
ATOM 794 O O . THR A 1 101 ? -10.187 4.311 17.050 1.00 89.38 101 THR A O 1
ATOM 797 N N . ASP A 1 102 ? -12.082 4.806 18.162 1.00 88.75 102 ASP A N 1
ATOM 798 C CA . ASP A 1 102 ? -12.933 4.809 16.986 1.00 88.75 102 ASP A CA 1
ATOM 799 C C . ASP A 1 102 ? -12.428 5.806 15.934 1.00 88.75 102 ASP A C 1
ATOM 801 O O . ASP A 1 102 ? -12.146 6.986 16.203 1.00 88.75 102 ASP A O 1
ATOM 805 N N . GLY A 1 103 ? -12.304 5.312 14.709 1.00 89.75 103 GLY A N 1
ATOM 806 C CA . GLY A 1 103 ? -11.821 6.094 13.587 1.00 89.75 103 GLY A CA 1
ATOM 807 C C . GLY A 1 103 ? -11.762 5.298 12.297 1.00 89.75 103 GLY A C 1
ATOM 808 O O . GLY A 1 103 ? -11.796 4.065 12.285 1.00 89.75 103 GLY A O 1
ATOM 809 N N . ASP A 1 104 ? -11.675 6.036 11.205 1.00 90.38 104 ASP A N 1
ATOM 810 C CA . ASP A 1 104 ? -11.517 5.486 9.870 1.00 90.38 104 ASP A CA 1
ATOM 811 C C . ASP A 1 104 ? -10.061 5.685 9.460 1.00 90.38 104 ASP A C 1
ATOM 813 O O . ASP A 1 104 ? -9.461 6.728 9.733 1.00 90.38 104 ASP A O 1
ATOM 817 N N . TYR A 1 105 ? -9.473 4.670 8.842 1.00 93.81 105 TYR A N 1
ATOM 818 C CA . TYR A 1 105 ? -8.058 4.639 8.503 1.00 93.81 105 TYR A CA 1
ATOM 819 C C . TYR A 1 105 ? -7.875 4.115 7.083 1.00 93.81 105 TYR A C 1
ATOM 821 O O . TYR A 1 105 ? -8.629 3.268 6.606 1.00 93.81 105 TYR A O 1
ATOM 829 N N . GLY A 1 106 ? -6.853 4.606 6.397 1.00 94.12 106 GLY A N 1
ATOM 830 C CA . GLY A 1 106 ? -6.392 4.059 5.133 1.00 94.12 106 GLY A CA 1
ATOM 831 C C . GLY A 1 106 ? -5.111 3.266 5.333 1.00 94.12 106 GLY A C 1
ATOM 832 O O . GLY A 1 106 ? -4.149 3.764 5.918 1.00 94.12 106 GLY A O 1
ATOM 833 N N . LEU A 1 107 ? -5.102 2.040 4.820 1.00 95.88 107 LEU A N 1
ATOM 834 C CA . LEU A 1 107 ? -3.887 1.306 4.513 1.00 95.88 107 LEU A CA 1
ATOM 835 C C . LEU A 1 107 ? -3.445 1.682 3.101 1.00 95.88 107 LEU A C 1
ATOM 837 O O . LEU A 1 107 ? -4.106 1.316 2.127 1.00 95.88 107 LEU A O 1
ATOM 841 N N . TYR A 1 108 ? -2.326 2.384 2.996 1.00 96.75 108 TYR A N 1
ATOM 842 C CA . TYR A 1 108 ? -1.758 2.812 1.724 1.00 96.75 108 TYR A CA 1
ATOM 843 C C . TYR A 1 108 ? -0.463 2.067 1.440 1.00 96.75 108 TYR A C 1
ATOM 845 O O . TYR A 1 108 ? 0.309 1.782 2.357 1.00 96.75 108 TYR A O 1
ATOM 853 N N . PHE A 1 109 ? -0.201 1.820 0.156 1.00 98.00 109 PHE A N 1
ATOM 854 C CA . PHE A 1 109 ? 1.170 1.651 -0.310 1.00 98.00 109 PHE A CA 1
ATOM 855 C C . PHE A 1 109 ? 1.487 2.715 -1.352 1.00 98.00 109 PHE A C 1
ATOM 857 O O . PHE A 1 109 ? 0.692 2.980 -2.263 1.00 98.00 109 PHE A O 1
ATOM 864 N N . CYS A 1 110 ? 2.650 3.337 -1.199 1.00 97.94 110 CYS A N 1
ATOM 865 C CA . CYS A 1 110 ? 3.105 4.394 -2.083 1.00 97.94 110 CYS A CA 1
ATOM 866 C C . CYS A 1 110 ? 4.607 4.322 -2.339 1.00 97.94 110 CYS A C 1
ATOM 868 O O . CYS A 1 110 ? 5.364 3.701 -1.593 1.00 97.94 110 CYS A O 1
ATOM 870 N N . VAL A 1 111 ? 5.030 4.981 -3.413 1.00 97.88 111 VAL A N 1
ATOM 871 C CA . VAL A 1 111 ? 6.433 5.315 -3.664 1.00 97.88 1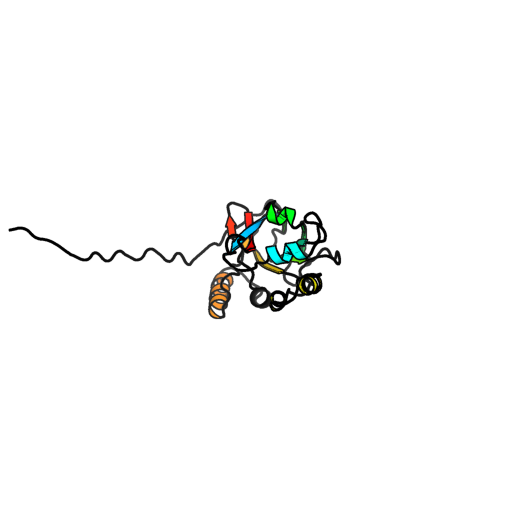11 VAL A CA 1
ATOM 872 C C . VAL A 1 111 ? 6.763 6.571 -2.861 1.00 97.88 111 VAL A C 1
ATOM 874 O O . VAL A 1 111 ? 5.975 7.513 -2.842 1.00 97.88 111 VAL A O 1
ATOM 877 N N . ASP A 1 112 ? 7.916 6.615 -2.205 1.00 97.25 112 ASP A N 1
ATOM 878 C CA . ASP A 1 112 ? 8.383 7.737 -1.387 1.00 97.25 112 ASP A CA 1
ATOM 879 C C . ASP A 1 112 ? 9.828 8.130 -1.702 1.00 97.25 112 ASP A C 1
ATOM 881 O O . ASP A 1 112 ? 10.685 8.212 -0.824 1.00 97.25 112 ASP A O 1
ATOM 885 N N . LYS A 1 113 ? 10.101 8.411 -2.982 1.00 94.44 113 LYS A N 1
ATOM 886 C CA . LYS A 1 113 ? 11.408 8.942 -3.399 1.00 94.44 113 LYS A CA 1
ATOM 887 C C . LYS A 1 113 ? 11.668 10.328 -2.809 1.00 94.44 113 LYS A C 1
ATOM 889 O O . LYS A 1 113 ? 12.807 10.618 -2.450 1.00 94.44 113 LYS A O 1
ATOM 894 N N . GLY A 1 114 ? 10.622 11.138 -2.637 1.00 93.56 114 GLY A N 1
ATOM 895 C CA . GLY A 1 114 ? 10.688 12.429 -1.954 1.00 93.56 114 GLY A CA 1
ATOM 896 C C . GLY A 1 114 ? 10.885 12.344 -0.435 1.00 93.56 114 GLY A C 1
ATOM 897 O O . GLY A 1 114 ? 11.048 13.383 0.197 1.00 93.56 114 GLY A O 1
ATOM 898 N N . LYS A 1 115 ? 10.885 11.139 0.160 1.00 94.06 115 LYS A N 1
ATOM 899 C CA . LYS A 1 115 ? 11.089 10.897 1.604 1.00 94.06 115 LYS A CA 1
ATOM 900 C C . LYS A 1 115 ? 10.136 11.687 2.510 1.00 94.06 115 LYS A C 1
ATOM 902 O O . LYS A 1 115 ? 10.515 12.144 3.587 1.00 94.06 115 LYS A O 1
ATOM 907 N N . SER A 1 116 ? 8.888 11.846 2.081 1.00 93.69 116 SER A N 1
ATOM 908 C CA . SER A 1 116 ? 7.842 12.521 2.857 1.00 93.69 116 SER A CA 1
ATOM 909 C C . SER A 1 116 ? 7.403 11.721 4.089 1.00 93.69 116 SER A C 1
ATOM 911 O O . SER A 1 116 ? 6.827 12.277 5.027 1.00 93.69 116 SER A O 1
ATOM 913 N N . GLY A 1 117 ? 7.637 10.404 4.096 1.00 94.38 117 GLY A N 1
ATOM 914 C CA . GLY A 1 117 ? 7.228 9.519 5.180 1.00 94.38 117 GLY A CA 1
ATOM 915 C C . GLY A 1 117 ? 5.710 9.403 5.338 1.00 94.38 117 GLY A C 1
ATOM 916 O O . GLY A 1 117 ? 5.254 9.072 6.431 1.00 94.38 117 GLY A O 1
ATOM 917 N N . ALA A 1 118 ? 4.914 9.742 4.322 1.00 93.62 118 ALA A N 1
ATOM 918 C CA . ALA A 1 118 ? 3.452 9.665 4.336 1.00 93.62 118 ALA A CA 1
ATOM 919 C C . ALA A 1 118 ? 2.925 9.319 2.941 1.00 93.62 118 ALA A C 1
ATOM 921 O O . ALA A 1 118 ? 3.513 9.724 1.941 1.00 93.62 118 ALA A O 1
ATOM 922 N N . CYS A 1 119 ? 1.808 8.601 2.865 1.00 95.81 119 CYS A N 1
ATOM 923 C CA . CYS A 1 119 ? 1.167 8.280 1.598 1.00 95.81 119 CYS A CA 1
ATOM 924 C C . CYS A 1 119 ? -0.096 9.103 1.360 1.00 95.81 119 CYS A C 1
ATOM 926 O O . CYS A 1 119 ? -0.312 9.485 0.218 1.00 95.81 119 CYS A O 1
ATOM 928 N N . ALA A 1 120 ? -0.905 9.416 2.378 1.00 93.00 120 ALA A N 1
ATOM 929 C CA . ALA A 1 120 ? -2.273 9.919 2.181 1.00 93.00 120 ALA A CA 1
ATOM 930 C C . ALA A 1 120 ? -2.383 11.206 1.334 1.00 93.00 120 ALA A C 1
ATOM 932 O O . ALA A 1 120 ? -3.363 11.382 0.615 1.00 93.00 120 ALA A O 1
ATOM 933 N N . ASN A 1 121 ? -1.367 12.074 1.370 1.00 92.00 121 ASN A N 1
ATOM 934 C CA . ASN A 1 121 ? -1.342 13.335 0.614 1.00 92.00 121 ASN A CA 1
ATOM 935 C C . ASN A 1 121 ? -0.704 13.217 -0.780 1.00 92.00 121 ASN A C 1
ATOM 937 O O . ASN A 1 121 ? -0.623 14.201 -1.516 1.00 92.00 121 ASN A O 1
ATOM 941 N N . LYS A 1 122 ? -0.214 12.032 -1.152 1.00 95.56 122 LYS A N 1
ATOM 942 C CA . LYS A 1 122 ? 0.348 11.790 -2.480 1.00 95.56 122 LYS A CA 1
ATOM 943 C C . LYS A 1 122 ? -0.763 11.648 -3.508 1.00 95.56 122 LYS A C 1
ATOM 945 O O . LYS A 1 122 ? -1.902 11.289 -3.223 1.00 95.56 122 LYS A O 1
ATOM 950 N N . THR A 1 123 ? -0.400 11.900 -4.755 1.00 96.19 123 THR A N 1
ATOM 951 C CA . THR A 1 123 ? -1.326 11.707 -5.870 1.00 96.19 123 THR A CA 1
ATOM 952 C C . THR A 1 123 ? -1.463 10.222 -6.200 1.00 96.19 123 THR A C 1
ATOM 954 O O . THR A 1 123 ? -0.531 9.438 -6.022 1.00 96.19 123 THR A O 1
ATOM 957 N N . LEU A 1 124 ? -2.638 9.821 -6.680 1.00 96.56 124 LEU A N 1
ATOM 958 C CA . LEU A 1 124 ? -2.888 8.440 -7.087 1.00 96.56 124 LEU A CA 1
ATOM 959 C C . LEU A 1 124 ? -2.116 8.111 -8.366 1.00 96.56 124 LEU A C 1
ATOM 961 O O . LEU A 1 124 ? -1.978 8.956 -9.257 1.00 96.56 124 LEU A O 1
ATOM 965 N N . LEU A 1 125 ? -1.632 6.878 -8.457 1.00 95.00 125 LEU A N 1
ATOM 966 C CA . LEU A 1 125 ? -1.071 6.335 -9.678 1.00 95.00 125 LEU A CA 1
ATOM 967 C C . LEU A 1 125 ? -2.183 6.199 -10.722 1.00 95.00 125 LEU A C 1
ATOM 969 O O . LEU A 1 125 ? -3.211 5.574 -10.474 1.00 95.00 125 LEU A O 1
ATOM 973 N N . ALA A 1 126 ? -1.982 6.816 -11.880 1.00 90.19 126 ALA A N 1
ATOM 974 C CA . ALA A 1 126 ? -2.971 6.825 -12.947 1.00 90.19 126 ALA A CA 1
ATOM 975 C C . ALA A 1 126 ? -2.864 5.547 -13.798 1.00 90.19 126 ALA A C 1
ATOM 977 O O . ALA A 1 126 ? -1.763 5.056 -14.050 1.00 90.19 126 ALA A O 1
ATOM 978 N N . SER A 1 127 ? -3.998 5.017 -14.263 1.00 87.31 127 SER A N 1
ATOM 979 C CA . SER A 1 127 ? -4.054 3.753 -15.019 1.00 87.31 127 SER A CA 1
ATOM 980 C C . SER A 1 127 ? -3.313 3.803 -16.363 1.00 87.31 127 SER A C 1
ATOM 982 O O . SER A 1 127 ? -2.881 2.781 -16.894 1.00 87.31 127 SER A O 1
ATOM 984 N N . GLU A 1 128 ? -3.112 5.005 -16.896 1.00 88.44 128 GLU A N 1
ATOM 985 C CA . GLU A 1 128 ? -2.405 5.293 -18.140 1.00 88.44 128 GLU A CA 1
ATOM 986 C C . GLU A 1 128 ? -0.911 4.967 -18.052 1.00 88.44 128 GLU A C 1
ATOM 988 O O . GLU A 1 128 ? -0.249 4.899 -19.091 1.00 88.44 128 GLU A O 1
ATOM 993 N N . ILE A 1 129 ? -0.378 4.731 -16.845 1.00 92.88 129 ILE A N 1
ATOM 994 C CA . ILE A 1 129 ? 1.016 4.327 -16.649 1.00 92.88 129 ILE A CA 1
ATOM 995 C C . ILE A 1 129 ? 1.366 3.067 -17.443 1.00 92.88 129 ILE A C 1
ATOM 997 O O . ILE A 1 129 ? 2.448 2.991 -18.013 1.00 92.88 129 ILE A O 1
ATOM 1001 N N . TRP A 1 130 ? 0.427 2.130 -17.582 1.00 90.12 130 TRP A N 1
ATOM 1002 C CA . TRP A 1 130 ? 0.634 0.870 -18.300 1.00 90.12 130 TRP A CA 1
ATOM 1003 C C . TRP A 1 130 ? 0.795 1.033 -19.819 1.00 90.12 130 TRP A C 1
ATOM 1005 O O . TRP A 1 130 ? 1.099 0.064 -20.506 1.00 90.12 130 TRP A O 1
ATOM 1015 N N . ARG A 1 131 ? 0.591 2.243 -20.359 1.00 92.88 131 ARG A N 1
ATOM 1016 C CA . ARG A 1 131 ? 0.816 2.575 -21.779 1.00 92.88 131 ARG A CA 1
ATOM 1017 C C . ARG A 1 131 ? 2.172 3.237 -22.036 1.00 92.88 131 ARG A C 1
ATOM 1019 O O . ARG A 1 131 ? 2.452 3.627 -23.164 1.00 92.88 131 ARG A O 1
ATOM 1026 N N . GLN A 1 132 ? 2.969 3.433 -20.994 1.00 95.19 132 GLN A N 1
ATOM 1027 C CA . GLN A 1 132 ? 4.239 4.148 -21.062 1.00 95.19 132 GLN A CA 1
ATOM 1028 C C . GLN A 1 132 ? 5.394 3.171 -21.283 1.00 95.19 132 GLN A C 1
ATOM 1030 O O . GLN A 1 132 ? 5.301 1.999 -20.935 1.00 95.19 132 GLN A O 1
ATOM 1035 N N . SER A 1 133 ? 6.511 3.669 -21.811 1.00 94.94 133 SER A N 1
ATOM 1036 C CA . SER A 1 133 ? 7.805 2.972 -21.726 1.00 94.94 133 SER A CA 1
ATOM 1037 C C . SER A 1 133 ? 8.253 2.808 -20.268 1.00 94.94 133 SER A C 1
ATOM 1039 O O . SER A 1 133 ? 7.843 3.611 -19.427 1.00 94.94 133 SER A O 1
ATOM 1041 N N . ASP A 1 134 ? 9.185 1.898 -19.991 1.00 94.31 134 ASP A N 1
ATOM 1042 C CA . ASP A 1 134 ? 9.779 1.704 -18.659 1.00 94.31 134 ASP A CA 1
ATOM 1043 C C . ASP A 1 134 ? 10.294 3.006 -18.022 1.00 94.31 134 ASP A C 1
ATOM 1045 O O . ASP A 1 134 ? 10.055 3.261 -16.842 1.00 94.31 134 ASP A O 1
ATOM 1049 N N . GLU A 1 135 ? 10.966 3.870 -18.791 1.00 94.19 135 GLU A N 1
ATOM 1050 C CA . GLU A 1 135 ? 11.441 5.172 -18.303 1.00 94.19 135 GLU A CA 1
ATOM 1051 C C . GLU A 1 135 ? 10.272 6.095 -17.916 1.00 94.19 135 GLU A C 1
ATOM 1053 O O . GLU A 1 135 ? 10.253 6.693 -16.836 1.00 94.19 135 GLU A O 1
ATOM 1058 N N . GLY A 1 136 ? 9.251 6.155 -18.772 1.00 94.75 136 GLY A N 1
ATOM 1059 C CA . GLY A 1 136 ? 8.007 6.874 -18.499 1.00 94.75 136 GLY A CA 1
ATOM 1060 C C . GLY A 1 136 ? 7.299 6.361 -17.242 1.00 94.75 136 GLY A C 1
ATOM 1061 O O . GLY A 1 136 ? 6.890 7.165 -16.401 1.00 94.75 136 GLY A O 1
ATOM 1062 N N . MET A 1 137 ? 7.222 5.039 -17.057 1.00 94.56 137 MET A N 1
ATOM 1063 C CA . MET A 1 137 ? 6.667 4.422 -15.849 1.00 94.56 137 MET A CA 1
ATOM 1064 C C . MET A 1 137 ? 7.459 4.825 -14.601 1.00 94.56 137 MET A C 1
ATOM 1066 O O . MET A 1 137 ? 6.873 5.291 -13.621 1.00 94.56 137 MET A O 1
ATOM 1070 N N . ARG A 1 138 ? 8.797 4.734 -14.650 1.00 94.00 138 ARG A N 1
ATOM 1071 C CA . ARG A 1 138 ? 9.695 5.142 -13.553 1.00 94.00 138 ARG A CA 1
ATOM 1072 C C . ARG A 1 138 ? 9.466 6.582 -13.120 1.00 94.00 138 ARG A C 1
ATOM 1074 O O . ARG A 1 138 ? 9.501 6.862 -11.923 1.00 94.00 138 ARG A O 1
ATOM 1081 N N . LYS A 1 139 ? 9.265 7.494 -14.073 1.00 93.69 139 LYS A N 1
ATOM 1082 C CA . LYS A 1 139 ? 9.029 8.919 -13.806 1.00 93.69 139 LYS A CA 1
ATOM 1083 C C . LYS A 1 139 ? 7.636 9.168 -13.233 1.00 93.69 139 LYS A C 1
ATOM 1085 O O . LYS A 1 139 ? 7.502 9.880 -12.243 1.00 93.69 139 LYS A O 1
ATOM 1090 N N . LEU A 1 140 ? 6.603 8.579 -13.831 1.00 94.94 140 LEU A N 1
ATOM 1091 C CA . LEU A 1 140 ? 5.211 8.827 -13.444 1.00 94.94 140 LEU A CA 1
ATOM 1092 C C . LEU A 1 140 ? 4.820 8.173 -12.118 1.00 94.94 140 LEU A C 1
ATOM 1094 O O . LEU A 1 140 ? 3.911 8.672 -11.460 1.00 94.94 140 LEU A O 1
ATOM 1098 N N . ALA A 1 141 ? 5.502 7.100 -11.713 1.00 94.88 141 ALA A N 1
ATOM 1099 C CA . ALA A 1 141 ? 5.252 6.423 -10.444 1.00 94.88 141 ALA A CA 1
ATOM 1100 C C . ALA A 1 141 ? 5.878 7.121 -9.224 1.00 94.88 141 ALA A C 1
ATOM 1102 O O . ALA A 1 141 ? 5.572 6.747 -8.091 1.00 94.88 141 ALA A O 1
ATOM 1103 N N . GLN A 1 142 ? 6.747 8.120 -9.417 1.00 94.38 142 GLN A N 1
ATOM 1104 C CA . GLN A 1 142 ? 7.401 8.806 -8.301 1.00 94.38 142 GLN A CA 1
ATOM 1105 C C . GLN A 1 142 ? 6.378 9.504 -7.412 1.00 94.38 142 GLN A C 1
ATOM 1107 O O . GLN A 1 142 ? 5.513 10.239 -7.887 1.00 94.38 142 GLN A O 1
ATOM 1112 N N . ASP A 1 143 ? 6.499 9.260 -6.108 1.00 96.50 143 ASP A N 1
ATOM 1113 C CA . ASP A 1 143 ? 5.652 9.868 -5.090 1.00 96.50 143 ASP A CA 1
ATOM 1114 C C . ASP A 1 143 ? 4.149 9.675 -5.337 1.00 96.50 143 ASP A C 1
ATOM 1116 O O . ASP A 1 143 ? 3.337 10.567 -5.082 1.00 96.50 143 ASP A O 1
ATOM 1120 N N . LYS A 1 144 ? 3.780 8.477 -5.815 1.00 97.38 144 LYS A N 1
ATOM 1121 C CA . LYS A 1 144 ? 2.394 8.061 -6.048 1.00 97.38 144 LYS A CA 1
ATOM 1122 C C . LYS A 1 144 ? 1.922 6.995 -5.075 1.00 97.38 144 LYS A C 1
ATOM 1124 O O . LYS A 1 144 ? 2.685 6.112 -4.688 1.00 97.38 144 LYS A O 1
ATOM 1129 N N . ILE A 1 145 ? 0.632 7.037 -4.758 1.00 97.38 145 ILE A N 1
ATOM 1130 C CA . ILE A 1 145 ? -0.098 5.929 -4.131 1.00 97.38 145 ILE A CA 1
ATOM 1131 C C . ILE A 1 145 ? -0.451 4.922 -5.224 1.00 97.38 145 ILE A C 1
ATOM 1133 O O . ILE A 1 145 ? -1.081 5.304 -6.207 1.00 97.38 145 ILE A O 1
ATOM 1137 N N . PHE A 1 146 ? -0.097 3.652 -5.051 1.00 95.69 146 PHE A N 1
ATOM 1138 C CA . PHE A 1 146 ? -0.482 2.574 -5.978 1.00 95.69 146 PHE A CA 1
ATOM 1139 C C . PHE A 1 146 ? -1.423 1.547 -5.346 1.00 95.69 146 PHE A C 1
ATOM 1141 O O . PHE A 1 146 ? -1.996 0.727 -6.050 1.00 95.69 146 PHE A O 1
ATOM 1148 N N . TYR A 1 147 ? -1.626 1.600 -4.030 1.00 95.81 147 TYR A N 1
ATOM 1149 C CA . TYR A 1 147 ? -2.565 0.729 -3.337 1.00 95.81 147 TYR A CA 1
ATOM 1150 C C . TYR A 1 147 ? -3.300 1.483 -2.235 1.00 95.81 147 TYR A C 1
ATOM 1152 O O . TYR A 1 147 ? -2.700 2.291 -1.522 1.00 95.81 147 TYR A O 1
ATOM 1160 N N . PHE A 1 148 ? -4.578 1.157 -2.054 1.00 95.00 148 PHE A N 1
ATOM 1161 C CA . PHE A 1 148 ? -5.395 1.658 -0.959 1.00 95.00 148 PHE A CA 1
ATOM 1162 C C . PHE A 1 148 ? -6.383 0.599 -0.465 1.00 95.00 148 PHE A C 1
ATOM 1164 O O . PHE A 1 148 ? -7.002 -0.118 -1.252 1.00 95.00 148 PHE A O 1
ATOM 1171 N N . GLN A 1 149 ? -6.561 0.548 0.851 1.00 92.69 149 GLN A N 1
ATOM 1172 C CA . GLN A 1 149 ? -7.544 -0.281 1.528 1.00 92.69 149 GLN A CA 1
ATOM 1173 C C . GLN A 1 149 ? -8.092 0.471 2.742 1.00 92.69 149 GLN A C 1
ATOM 1175 O O . GLN A 1 149 ? -7.340 0.817 3.649 1.00 92.69 149 GLN A O 1
ATOM 1180 N N . MET A 1 150 ? -9.405 0.691 2.795 1.00 91.81 150 MET A N 1
ATOM 1181 C CA . MET A 1 150 ? -10.038 1.304 3.963 1.00 91.81 150 MET A CA 1
ATOM 1182 C C . MET A 1 150 ? -10.133 0.302 5.122 1.00 91.81 150 MET A C 1
ATOM 1184 O O . MET A 1 150 ? -10.487 -0.867 4.925 1.00 91.81 150 MET A O 1
ATOM 1188 N N . LEU A 1 151 ? -9.820 0.780 6.321 1.00 91.19 151 LEU A N 1
ATOM 1189 C CA . LEU A 1 151 ? -9.932 0.095 7.600 1.00 91.19 151 LEU A CA 1
ATOM 1190 C C . LEU A 1 151 ? -10.810 0.927 8.536 1.00 91.19 151 LEU A C 1
ATOM 1192 O O . LEU A 1 151 ? -10.735 2.153 8.550 1.00 91.19 151 LEU A O 1
ATOM 1196 N N . ILE A 1 152 ? -11.613 0.260 9.351 1.00 88.75 152 ILE A N 1
ATOM 1197 C CA . ILE A 1 152 ? -12.511 0.905 10.305 1.00 88.75 152 ILE A CA 1
ATOM 1198 C C . ILE A 1 152 ? -12.170 0.363 11.690 1.00 88.75 152 ILE A C 1
ATOM 1200 O O . ILE A 1 152 ? -12.324 -0.835 11.922 1.00 88.75 152 ILE A O 1
ATOM 1204 N N . VAL A 1 153 ? -11.711 1.226 12.601 1.00 89.38 153 VAL A N 1
ATOM 1205 C CA . VAL A 1 153 ? -11.555 0.884 14.022 1.00 89.38 153 VAL A CA 1
ATOM 1206 C C . VAL A 1 153 ? -12.829 1.260 14.749 1.00 89.38 153 VAL A C 1
ATOM 1208 O O . VAL A 1 153 ? -13.240 2.419 14.676 1.00 89.38 153 VAL A O 1
ATOM 1211 N N . ARG A 1 154 ? -13.432 0.311 15.461 1.00 86.12 154 ARG A N 1
ATOM 1212 C CA . ARG A 1 154 ? -14.596 0.538 16.315 1.00 86.12 154 ARG A CA 1
ATOM 1213 C C . ARG A 1 154 ? -14.611 -0.392 17.517 1.00 86.12 154 ARG A C 1
ATOM 1215 O O . ARG A 1 154 ? -14.399 -1.595 17.353 1.00 86.12 154 ARG A O 1
ATOM 1222 N N . SER A 1 155 ? -14.870 0.153 18.703 1.00 85.00 155 SER A N 1
ATOM 1223 C CA . SER A 1 155 ? -14.943 -0.608 19.963 1.00 85.00 155 SER A CA 1
ATOM 1224 C C . SER A 1 155 ? -13.705 -1.495 20.182 1.00 85.00 155 SER A C 1
ATOM 1226 O O . SER A 1 155 ? -13.813 -2.669 20.531 1.00 85.00 155 SER A O 1
ATOM 1228 N N . GLY A 1 156 ? -12.514 -0.949 19.902 1.00 86.00 156 GLY A N 1
ATOM 1229 C CA . GLY A 1 156 ? -11.244 -1.673 20.021 1.00 86.00 156 GLY A CA 1
ATOM 1230 C C . GLY A 1 156 ? -11.033 -2.767 18.970 1.00 86.00 156 GLY A C 1
ATOM 1231 O O . GLY A 1 156 ? -10.206 -3.658 19.167 1.00 86.00 156 GLY A O 1
ATOM 1232 N N . SER A 1 157 ? -11.780 -2.721 17.866 1.00 85.31 157 SER A N 1
ATOM 1233 C CA . SER A 1 157 ? -11.805 -3.765 16.851 1.00 85.31 157 SER A CA 1
ATOM 1234 C C . SER A 1 157 ? -11.570 -3.199 15.444 1.00 85.31 157 SER A C 1
ATOM 1236 O O . SER A 1 157 ? -12.043 -2.106 15.154 1.00 85.31 157 SER A O 1
ATOM 1238 N N . VAL A 1 158 ? -10.832 -3.892 14.566 1.00 88.38 158 VAL A N 1
ATOM 1239 C CA . VAL A 1 158 ? -10.567 -3.427 13.181 1.00 88.38 158 VAL A CA 1
ATOM 1240 C C . VAL A 1 158 ? -11.326 -4.255 12.164 1.00 88.38 158 VAL A C 1
ATOM 1242 O O . VAL A 1 158 ? -11.158 -5.471 12.112 1.00 88.38 158 VAL A O 1
ATOM 1245 N N . MET A 1 159 ? -12.068 -3.578 11.293 1.00 86.00 159 MET A N 1
ATOM 1246 C CA . MET A 1 159 ? -12.716 -4.143 10.114 1.00 86.00 159 MET A CA 1
ATOM 1247 C C . MET A 1 159 ? -11.991 -3.697 8.841 1.00 86.00 159 MET A C 1
ATOM 1249 O O . MET A 1 159 ? -11.663 -2.523 8.686 1.00 86.00 159 MET A O 1
ATOM 1253 N N . VAL A 1 160 ? -11.772 -4.627 7.909 1.00 86.50 160 VAL A N 1
ATOM 1254 C CA . VAL A 1 160 ? -11.249 -4.335 6.564 1.00 86.50 160 VAL A CA 1
ATOM 1255 C C . VAL A 1 160 ? -12.427 -4.185 5.605 1.00 86.50 160 VAL A C 1
ATOM 1257 O O . VAL A 1 160 ? -13.245 -5.099 5.502 1.00 86.50 160 VAL A O 1
ATOM 1260 N N . VAL A 1 161 ? -12.525 -3.054 4.906 1.00 82.19 161 VAL A N 1
ATOM 1261 C CA . VAL A 1 161 ? -13.655 -2.766 4.007 1.00 82.19 161 VAL A CA 1
ATOM 1262 C C . VAL A 1 161 ? -13.387 -3.346 2.610 1.00 82.19 161 VAL A C 1
ATOM 1264 O O . VAL A 1 161 ? -12.542 -2.815 1.902 1.00 82.19 161 VAL A O 1
ATOM 1267 N N . PRO A 1 162 ? -14.062 -4.407 2.147 1.00 72.75 162 PRO A N 1
ATOM 1268 C CA . PRO A 1 162 ? -13.634 -5.137 0.946 1.00 72.75 162 PRO A CA 1
ATOM 1269 C C . PRO A 1 162 ? -13.587 -4.253 -0.307 1.00 72.75 162 PRO A C 1
ATOM 1271 O O . PRO A 1 162 ? -14.638 -3.804 -0.728 1.00 72.75 162 PRO A O 1
ATOM 1274 N N . SER A 1 163 ? -12.433 -4.029 -0.946 1.00 71.19 163 SER A N 1
ATOM 1275 C CA . SER A 1 163 ? -12.294 -3.102 -2.095 1.00 71.19 163 SER A CA 1
ATOM 1276 C C . SER A 1 163 ? -12.639 -3.696 -3.472 1.00 71.19 163 SER A C 1
ATOM 1278 O O . SER A 1 163 ? -12.706 -2.972 -4.461 1.00 71.19 163 SER A O 1
ATOM 1280 N N . GLY A 1 164 ? -12.879 -5.009 -3.556 1.00 62.06 164 GLY A N 1
ATOM 1281 C CA . GLY A 1 164 ? -12.915 -5.743 -4.828 1.00 62.06 164 GLY A CA 1
ATOM 1282 C C . GLY A 1 164 ? -14.166 -5.569 -5.696 1.00 62.06 164 GLY A C 1
ATOM 1283 O O . GLY A 1 164 ? -14.127 -5.969 -6.850 1.00 62.06 164 GLY A O 1
ATOM 1284 N N . ASN A 1 165 ? -15.257 -4.998 -5.173 1.00 53.31 165 ASN A N 1
ATOM 1285 C CA . ASN A 1 165 ? -16.558 -4.957 -5.859 1.00 53.31 165 ASN A CA 1
ATOM 1286 C C . ASN A 1 165 ? -17.320 -3.640 -5.630 1.00 53.31 165 ASN A C 1
ATOM 1288 O O . ASN A 1 165 ? -18.534 -3.671 -5.458 1.00 53.31 165 ASN A O 1
ATOM 1292 N N . TRP A 1 166 ? -16.665 -2.479 -5.576 1.00 60.22 166 TRP A N 1
ATOM 1293 C CA . TRP A 1 166 ? -17.392 -1.215 -5.385 1.00 60.22 166 TRP A CA 1
ATOM 1294 C C . TRP A 1 166 ? -18.030 -0.805 -6.723 1.00 60.22 166 TRP A C 1
ATOM 1296 O O . TRP A 1 166 ? -17.380 -0.259 -7.605 1.00 60.22 166 TRP A O 1
ATOM 1306 N N . GLY A 1 167 ? -19.299 -1.161 -6.918 1.00 52.03 167 GLY A N 1
ATOM 1307 C CA . GLY A 1 167 ? -20.202 -0.548 -7.896 1.00 52.03 167 GLY A CA 1
ATOM 1308 C C . GLY A 1 167 ? -21.255 0.288 -7.164 1.00 52.03 167 GLY A C 1
ATOM 1309 O O . GLY A 1 167 ? -21.328 0.237 -5.935 1.00 52.03 167 GLY A O 1
ATOM 1310 N N . LYS A 1 168 ? -22.100 1.036 -7.892 1.00 54.50 168 LYS A N 1
ATOM 1311 C CA . LYS A 1 168 ? -23.176 1.845 -7.276 1.00 54.50 168 LYS A CA 1
ATOM 1312 C C . LYS A 1 168 ? -24.054 1.022 -6.318 1.00 54.50 168 LYS A C 1
ATOM 1314 O O . LYS A 1 168 ? -24.346 1.495 -5.226 1.00 54.50 168 LYS A O 1
ATOM 1319 N N . ASP A 1 169 ? -24.377 -0.218 -6.682 1.00 56.31 169 ASP A N 1
ATOM 1320 C CA . ASP A 1 169 ? -25.223 -1.106 -5.870 1.00 56.31 169 ASP A CA 1
ATOM 1321 C C . ASP A 1 169 ? -24.493 -1.641 -4.627 1.00 56.31 169 ASP A C 1
ATOM 1323 O O . ASP A 1 169 ? -25.062 -1.724 -3.539 1.00 56.31 169 ASP A O 1
ATOM 1327 N N . SER A 1 170 ? -23.197 -1.929 -4.754 1.00 57.56 170 SER A N 1
ATOM 1328 C CA . SER A 1 170 ? -22.360 -2.390 -3.643 1.00 57.56 170 SER A CA 1
ATOM 1329 C C . SER A 1 170 ? -22.084 -1.295 -2.621 1.00 57.56 170 SER A C 1
ATOM 1331 O O . SER A 1 170 ? -21.860 -1.598 -1.453 1.00 57.56 170 SER A O 1
ATOM 1333 N N . ARG A 1 171 ? -22.106 -0.020 -3.036 1.00 62.84 171 ARG A N 1
ATOM 1334 C CA . ARG A 1 171 ? -22.012 1.115 -2.114 1.00 62.84 171 ARG A CA 1
ATOM 1335 C C . ARG A 1 171 ? -23.242 1.180 -1.217 1.00 62.84 171 ARG A C 1
ATOM 1337 O O . ARG A 1 171 ? -23.073 1.365 -0.020 1.00 62.84 171 ARG A O 1
ATOM 1344 N N . THR A 1 172 ? -24.442 1.010 -1.769 1.00 63.91 172 THR A N 1
ATOM 1345 C CA . THR A 1 172 ? -25.678 0.955 -0.975 1.00 63.91 172 THR A CA 1
ATOM 1346 C C . THR A 1 172 ? -25.643 -0.229 -0.017 1.00 63.91 172 THR A C 1
ATOM 1348 O O . THR A 1 172 ? -25.823 -0.033 1.171 1.00 63.91 172 THR A O 1
ATOM 1351 N N . GLN A 1 173 ? -25.260 -1.423 -0.482 1.00 60.88 173 GLN A N 1
ATOM 1352 C CA . GLN A 1 173 ? -25.119 -2.595 0.395 1.00 60.88 173 GLN A CA 1
ATOM 1353 C C . GLN A 1 173 ? -24.051 -2.416 1.478 1.00 60.88 173 GLN A C 1
ATOM 1355 O O . GLN A 1 173 ? -24.223 -2.884 2.603 1.00 60.88 173 GLN A O 1
ATOM 1360 N N . LEU A 1 174 ? -22.938 -1.752 1.153 1.00 64.25 174 LEU A N 1
ATOM 1361 C CA . LEU A 1 174 ? -21.916 -1.421 2.131 1.00 64.25 174 LEU A CA 1
ATOM 1362 C C . LEU A 1 174 ? -22.493 -0.448 3.150 1.00 64.25 174 LEU A C 1
ATOM 1364 O O . LEU A 1 174 ? -22.474 -0.799 4.321 1.00 64.25 174 LEU A O 1
ATOM 1368 N N . MET A 1 175 ? -23.056 0.683 2.708 1.00 65.44 175 MET A N 1
ATOM 1369 C CA . MET A 1 175 ? -23.739 1.661 3.561 1.00 65.44 175 MET A CA 1
ATOM 1370 C C . MET A 1 175 ? -24.762 0.966 4.452 1.00 65.44 175 MET A C 1
ATOM 1372 O O . MET A 1 175 ? -24.610 1.071 5.650 1.00 65.44 175 MET A O 1
ATOM 1376 N N . ASP A 1 176 ? -25.666 0.139 3.929 1.00 65.19 176 ASP A N 1
ATOM 1377 C CA . ASP A 1 176 ? -26.649 -0.620 4.717 1.00 65.19 176 ASP A CA 1
ATOM 1378 C C . ASP A 1 176 ? -25.978 -1.548 5.748 1.00 65.19 176 ASP A C 1
ATOM 1380 O O . ASP A 1 176 ? -26.437 -1.695 6.882 1.00 65.19 176 ASP A O 1
ATOM 1384 N N . SER A 1 177 ? -24.846 -2.160 5.381 1.00 59.41 177 SER A N 1
ATOM 1385 C CA . SER A 1 177 ? -24.078 -3.037 6.270 1.00 59.41 177 SER A CA 1
ATOM 1386 C C . SER A 1 177 ? -23.252 -2.298 7.332 1.00 59.41 177 SER A C 1
ATOM 1388 O O . SER A 1 177 ? -22.825 -2.957 8.290 1.00 59.41 177 SER A O 1
ATOM 1390 N N . VAL A 1 178 ? -23.012 -0.984 7.174 1.00 61.81 178 VAL A N 1
ATOM 1391 C CA . VAL A 1 178 ? -22.313 -0.120 8.151 1.00 61.81 178 VAL A CA 1
ATOM 1392 C C . VAL A 1 178 ? -23.253 0.839 8.901 1.00 61.81 178 VAL A C 1
ATOM 1394 O O . VAL A 1 178 ? -22.972 1.120 10.063 1.00 61.81 178 VAL A O 1
ATOM 1397 N N . ASP A 1 179 ? -24.371 1.271 8.304 1.00 57.56 179 ASP A N 1
ATOM 1398 C CA . ASP A 1 179 ? -25.399 2.178 8.859 1.00 57.56 179 ASP A CA 1
ATOM 1399 C C . ASP A 1 179 ? -26.058 1.551 10.084 1.00 57.56 179 ASP A C 1
ATOM 1401 O O . ASP A 1 179 ? -26.268 2.211 11.098 1.00 57.56 179 ASP A O 1
ATOM 1405 N N . GLY A 1 180 ? -26.326 0.242 10.026 1.00 56.47 180 GLY A N 1
ATOM 1406 C CA . GLY A 1 180 ? -26.821 -0.507 11.180 1.00 56.47 180 GLY A CA 1
ATOM 1407 C C . GLY A 1 180 ? -25.762 -0.742 12.257 1.00 56.47 180 GLY A C 1
ATOM 1408 O O . GLY A 1 180 ? -26.101 -1.181 13.354 1.00 56.47 180 GLY A O 1
ATOM 1409 N N . LEU A 1 181 ? -24.483 -0.491 11.955 1.00 52.88 181 LEU A N 1
ATOM 1410 C CA . LEU A 1 181 ? -23.399 -0.696 12.898 1.00 52.88 181 LEU A CA 1
ATOM 1411 C C . LEU A 1 181 ? -23.047 0.586 13.640 1.00 52.88 181 LEU A C 1
ATOM 1413 O O . LEU A 1 181 ? -23.052 0.511 14.862 1.00 52.88 181 LEU A O 1
ATOM 1417 N N . MET A 1 182 ? -22.726 1.721 13.004 1.00 55.66 182 MET A N 1
ATOM 1418 C CA . MET A 1 182 ? -22.176 2.895 13.715 1.00 55.66 182 MET A CA 1
ATOM 1419 C C . MET A 1 182 ? -22.357 4.203 12.940 1.00 55.66 182 MET A C 1
ATOM 1421 O O . MET A 1 182 ? -22.447 4.170 11.721 1.00 55.66 182 MET A O 1
ATOM 1425 N N . ASN A 1 183 ? -22.311 5.346 13.647 1.00 60.25 183 ASN A N 1
ATOM 1426 C CA . ASN A 1 183 ? -22.174 6.712 13.108 1.00 60.25 183 ASN A CA 1
ATOM 1427 C C . ASN A 1 183 ? -20.942 6.830 12.187 1.00 60.25 183 ASN A C 1
ATOM 1429 O O . ASN A 1 183 ? -19.875 7.299 12.591 1.00 60.25 183 ASN A O 1
ATOM 1433 N N . PHE A 1 184 ? -21.058 6.314 10.972 1.00 67.56 184 PHE A N 1
ATOM 1434 C CA . PHE A 1 184 ? -20.001 6.276 9.983 1.00 67.56 184 PHE A CA 1
ATOM 1435 C C . PHE A 1 184 ? -19.965 7.597 9.228 1.00 67.56 184 PHE A C 1
ATOM 1437 O O . PHE A 1 184 ? -21.008 8.143 8.869 1.00 67.56 184 PHE A O 1
ATOM 1444 N N . ASP A 1 185 ? -18.768 8.120 8.969 1.00 75.44 185 ASP A N 1
ATOM 1445 C CA . ASP A 1 185 ? -18.648 9.334 8.177 1.00 75.44 185 ASP A CA 1
ATOM 1446 C C . ASP A 1 185 ? -18.834 8.983 6.694 1.00 75.44 185 ASP A C 1
ATOM 1448 O O . ASP A 1 185 ? -17.950 8.438 6.026 1.00 75.44 185 ASP A O 1
ATOM 1452 N N . LYS A 1 186 ? -20.025 9.278 6.170 1.00 78.19 186 LYS A N 1
ATOM 1453 C CA . LYS A 1 186 ? -20.373 9.051 4.763 1.00 78.19 186 LYS A CA 1
ATOM 1454 C C . LYS A 1 186 ? -19.398 9.749 3.809 1.00 78.19 186 LYS A C 1
ATOM 1456 O O . LYS A 1 186 ? -19.104 9.199 2.747 1.00 78.19 186 LYS A O 1
ATOM 1461 N N . GLU A 1 187 ? -18.864 10.910 4.190 1.00 83.19 187 GLU A N 1
ATOM 1462 C CA . GLU A 1 187 ? -17.880 11.647 3.392 1.00 83.19 187 GLU A CA 1
ATOM 1463 C C . GLU A 1 187 ? -16.579 10.842 3.257 1.00 83.19 187 GLU A C 1
ATOM 1465 O O . GLU A 1 187 ? -15.964 10.796 2.186 1.00 83.19 187 GLU A O 1
ATOM 1470 N N . ASN A 1 188 ? -16.179 10.140 4.322 1.00 85.50 188 ASN A N 1
ATOM 1471 C CA . ASN A 1 188 ? -15.010 9.272 4.287 1.00 85.50 188 ASN A CA 1
ATOM 1472 C C . ASN A 1 188 ? -15.217 8.080 3.347 1.00 85.50 188 ASN A C 1
ATOM 1474 O O . ASN A 1 188 ? -14.305 7.725 2.596 1.00 85.50 188 ASN A O 1
ATOM 1478 N N . LEU A 1 189 ? -16.417 7.490 3.322 1.00 81.62 189 LEU A N 1
ATOM 1479 C CA . LEU A 1 189 ? -16.696 6.397 2.390 1.00 81.62 189 LEU A CA 1
ATOM 1480 C C . LEU A 1 189 ? -16.626 6.846 0.932 1.00 81.62 189 LEU A C 1
ATOM 1482 O O . LEU A 1 189 ? -16.070 6.145 0.092 1.00 81.62 189 LEU A O 1
ATOM 1486 N N . GLU A 1 190 ? -17.189 8.012 0.629 1.00 83.06 190 GLU A N 1
ATOM 1487 C CA . GLU A 1 190 ? -17.204 8.568 -0.726 1.00 83.06 190 GLU A CA 1
ATOM 1488 C C . GLU A 1 190 ? -15.790 8.852 -1.234 1.00 83.06 190 GLU A C 1
ATOM 1490 O O . GLU A 1 190 ? -15.448 8.522 -2.372 1.00 83.06 190 GLU A O 1
ATOM 1495 N N . LYS A 1 191 ? -14.931 9.400 -0.372 1.00 87.69 191 LYS A N 1
ATOM 1496 C CA . LYS A 1 191 ? -13.510 9.589 -0.684 1.00 87.69 191 LYS A CA 1
ATOM 1497 C C . LYS A 1 191 ? -12.796 8.253 -0.888 1.00 87.69 191 LYS A C 1
ATOM 1499 O O . LYS A 1 191 ? -12.018 8.127 -1.833 1.00 87.69 191 LYS A O 1
ATOM 1504 N N . ALA A 1 192 ? -13.054 7.259 -0.036 1.00 88.44 192 ALA A N 1
ATOM 1505 C CA . ALA A 1 192 ? -12.473 5.926 -0.169 1.00 88.44 192 ALA A CA 1
ATOM 1506 C C . ALA A 1 192 ? -12.887 5.264 -1.495 1.00 88.44 192 ALA A C 1
ATO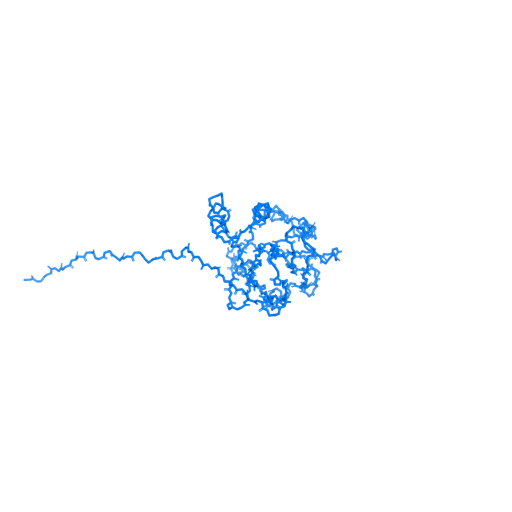M 1508 O O . ALA A 1 192 ? -12.028 4.728 -2.195 1.00 88.44 192 ALA A O 1
ATOM 1509 N N . ASP A 1 193 ? -14.160 5.382 -1.887 1.00 85.12 193 ASP A N 1
ATOM 1510 C CA . ASP A 1 193 ? -14.673 4.889 -3.173 1.00 85.12 193 ASP A CA 1
ATOM 1511 C C . ASP A 1 193 ? -13.946 5.563 -4.331 1.00 85.12 193 ASP A C 1
A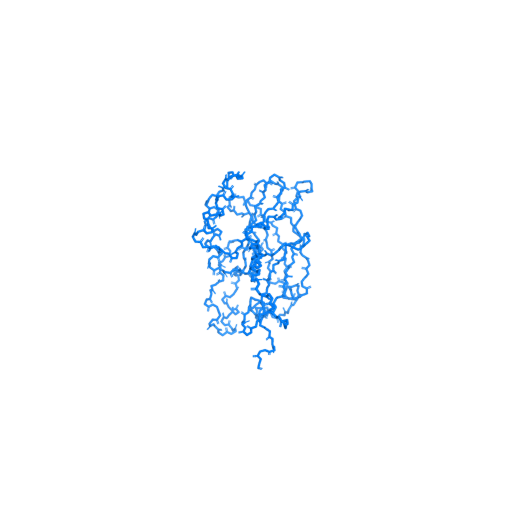TOM 1513 O O . ASP A 1 193 ? -13.389 4.892 -5.195 1.00 85.12 193 ASP A O 1
ATOM 1517 N N . ALA A 1 194 ? -13.845 6.893 -4.309 1.00 87.69 194 ALA A N 1
ATOM 1518 C CA . ALA A 1 194 ? -13.156 7.640 -5.355 1.00 87.69 194 ALA A CA 1
ATOM 1519 C C . ALA A 1 194 ? -11.688 7.206 -5.529 1.00 87.69 194 ALA A C 1
ATOM 1521 O O . ALA A 1 194 ? -11.184 7.186 -6.656 1.00 87.69 194 ALA A O 1
ATOM 1522 N N . ILE A 1 195 ? -10.998 6.842 -4.441 1.00 91.25 195 ILE A N 1
ATOM 1523 C CA . ILE A 1 195 ? -9.638 6.289 -4.498 1.00 91.25 195 ILE A CA 1
ATOM 1524 C C . ILE A 1 195 ? -9.654 4.878 -5.103 1.00 91.25 195 ILE A C 1
ATOM 1526 O O . ILE A 1 195 ? -8.877 4.600 -6.020 1.00 91.25 195 ILE A O 1
ATOM 1530 N N . ILE A 1 196 ? -10.547 4.000 -4.636 1.00 88.44 196 ILE A N 1
ATOM 1531 C CA . ILE A 1 196 ? -10.668 2.608 -5.103 1.00 88.44 196 ILE A CA 1
ATOM 1532 C C . ILE A 1 196 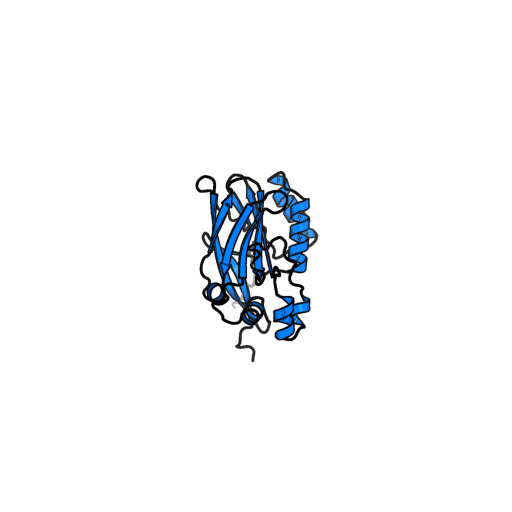? -11.019 2.552 -6.593 1.00 88.44 196 ILE A C 1
ATOM 1534 O O . ILE A 1 196 ? -10.391 1.790 -7.323 1.00 88.44 196 ILE A O 1
ATOM 1538 N N . GLN A 1 197 ? -11.944 3.383 -7.080 1.00 86.00 197 GLN A N 1
ATOM 1539 C CA . GLN A 1 197 ? -12.319 3.430 -8.501 1.00 86.00 197 GLN A CA 1
ATOM 1540 C C . GLN A 1 197 ? -11.147 3.805 -9.411 1.00 86.00 197 GLN A C 1
ATOM 1542 O O . GLN A 1 197 ? -11.050 3.313 -10.539 1.00 86.00 197 GLN A O 1
ATOM 1547 N N . LYS A 1 198 ? -10.266 4.687 -8.924 1.00 89.56 198 LYS A N 1
ATOM 1548 C CA . LYS A 1 198 ? -9.095 5.164 -9.666 1.00 89.56 198 LYS A CA 1
ATOM 1549 C C . LYS A 1 198 ? -7.956 4.149 -9.649 1.00 89.56 198 LYS A C 1
ATOM 1551 O O . LYS A 1 198 ? -7.394 3.873 -10.702 1.00 89.56 198 LYS A O 1
ATOM 1556 N N . LEU A 1 199 ? -7.633 3.595 -8.479 1.00 89.38 199 LEU A N 1
ATOM 1557 C CA . LEU A 1 199 ? -6.524 2.647 -8.324 1.00 89.38 199 LEU A CA 1
ATOM 1558 C C . LEU A 1 199 ? -6.881 1.223 -8.760 1.00 89.38 199 LEU A C 1
ATOM 1560 O O . LEU A 1 199 ? -6.010 0.490 -9.211 1.00 89.38 199 LEU A O 1
ATOM 1564 N N . ARG A 1 200 ? -8.150 0.826 -8.612 1.00 86.50 200 ARG A N 1
ATOM 1565 C CA . ARG A 1 200 ? -8.654 -0.544 -8.815 1.00 86.50 200 ARG A CA 1
ATOM 1566 C C . ARG A 1 200 ? -7.769 -1.605 -8.140 1.00 86.50 200 ARG A C 1
ATOM 1568 O O . ARG A 1 200 ? -7.340 -2.552 -8.803 1.00 86.50 200 ARG A O 1
ATOM 1575 N N . PRO A 1 201 ? -7.471 -1.451 -6.837 1.00 85.44 201 PRO A N 1
ATOM 1576 C CA . PRO A 1 201 ? -6.538 -2.330 -6.154 1.00 85.44 201 PRO A CA 1
ATOM 1577 C C . PRO A 1 201 ? -7.088 -3.756 -6.093 1.00 85.44 201 PRO A C 1
ATOM 1579 O O . PRO A 1 201 ? -8.289 -3.975 -5.913 1.00 85.44 201 PRO A O 1
ATOM 1582 N N . SER A 1 202 ? -6.195 -4.741 -6.167 1.00 87.31 202 SER A N 1
ATOM 1583 C CA . SER A 1 202 ? -6.564 -6.114 -5.823 1.00 87.31 202 SER A CA 1
ATOM 1584 C C . SER A 1 202 ? -6.940 -6.175 -4.333 1.00 87.31 202 SER A C 1
ATOM 1586 O O . SER A 1 202 ? -6.167 -5.698 -3.503 1.00 87.31 202 SER A O 1
ATOM 1588 N N . PRO A 1 203 ? -8.100 -6.734 -3.952 1.00 85.75 203 PRO A N 1
ATOM 1589 C CA . PRO A 1 203 ? -8.581 -6.641 -2.578 1.00 85.75 203 PRO A CA 1
ATOM 1590 C C . PRO A 1 203 ? -7.672 -7.371 -1.591 1.00 85.75 203 PRO A C 1
ATOM 1592 O O . PRO A 1 203 ? -7.250 -8.505 -1.838 1.00 85.75 203 PRO A O 1
ATOM 1595 N N . ALA A 1 204 ? -7.418 -6.746 -0.438 1.00 88.81 204 ALA A N 1
ATOM 1596 C CA . ALA A 1 204 ? -6.733 -7.419 0.656 1.00 88.81 204 ALA A CA 1
ATOM 1597 C C . ALA A 1 204 ? -7.561 -8.602 1.172 1.00 88.81 204 ALA A C 1
ATOM 1599 O O . ALA A 1 204 ? -8.770 -8.506 1.386 1.00 88.81 204 ALA A O 1
ATOM 1600 N N . GLY A 1 205 ? -6.879 -9.715 1.427 1.00 86.31 205 GLY A N 1
ATOM 1601 C CA . GLY A 1 205 ? -7.442 -10.867 2.123 1.00 86.31 205 GLY A CA 1
ATOM 1602 C C . GLY A 1 205 ? -7.021 -10.885 3.588 1.00 86.31 205 GLY A C 1
ATOM 1603 O O . GLY A 1 205 ? -6.030 -10.268 3.968 1.00 86.31 205 GLY A O 1
ATOM 1604 N N . ILE A 1 206 ? -7.725 -11.646 4.423 1.00 86.25 206 ILE A N 1
ATOM 1605 C CA . ILE A 1 206 ? -7.307 -11.874 5.813 1.00 86.25 206 ILE A CA 1
ATOM 1606 C C . ILE A 1 206 ? -7.011 -13.359 6.004 1.00 86.25 206 ILE A C 1
ATOM 1608 O O . ILE A 1 206 ? -7.908 -14.207 5.926 1.00 86.25 206 ILE A O 1
ATOM 1612 N N . VAL A 1 207 ? -5.747 -13.678 6.286 1.00 86.50 207 VAL A N 1
ATOM 1613 C CA . VAL A 1 207 ? -5.247 -15.049 6.459 1.00 86.50 207 VAL A CA 1
ATOM 1614 C C . VAL A 1 207 ? -4.617 -15.178 7.840 1.00 86.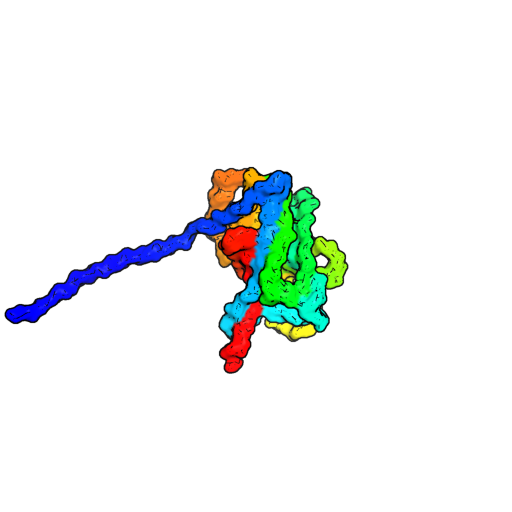50 207 VAL A C 1
ATOM 1616 O O . VAL A 1 207 ? -3.639 -14.503 8.157 1.00 86.50 207 VAL A O 1
ATOM 1619 N N . GLY A 1 208 ? -5.188 -16.044 8.679 1.00 86.56 208 GLY A N 1
ATOM 1620 C CA . GLY A 1 208 ? -4.832 -16.106 10.096 1.00 86.56 208 GLY A CA 1
ATOM 1621 C C . GLY A 1 208 ? -5.076 -14.758 10.781 1.00 86.56 208 GLY A C 1
ATOM 1622 O O . GLY A 1 208 ? -6.178 -14.220 10.703 1.00 86.56 208 GLY A O 1
ATOM 1623 N N . LYS A 1 209 ? -4.033 -14.215 11.418 1.00 85.00 209 LYS A N 1
ATOM 1624 C CA . LYS A 1 209 ? -4.030 -12.900 12.084 1.00 85.00 209 LYS A CA 1
ATOM 1625 C C . LYS A 1 209 ? -3.326 -11.813 11.256 1.00 85.00 209 LYS A C 1
ATOM 1627 O O . LYS A 1 209 ? -2.828 -10.846 11.827 1.00 85.00 209 LYS A O 1
ATOM 1632 N N . SER A 1 210 ? -3.243 -11.981 9.935 1.00 90.44 210 SER A N 1
ATOM 1633 C CA . SER A 1 210 ? -2.568 -11.028 9.051 1.00 90.44 210 SER A CA 1
ATOM 1634 C C . SER A 1 210 ? -3.466 -10.573 7.904 1.00 90.44 210 SER A C 1
ATOM 1636 O O . SER A 1 210 ? -4.191 -11.377 7.310 1.00 90.44 210 SER A O 1
ATOM 1638 N N . ILE A 1 211 ? -3.367 -9.292 7.555 1.00 92.69 211 ILE A N 1
ATOM 1639 C CA . ILE A 1 211 ? -3.911 -8.740 6.312 1.00 92.69 211 ILE A CA 1
ATOM 1640 C C . ILE A 1 211 ? -2.909 -9.060 5.200 1.00 92.69 211 ILE A C 1
ATOM 1642 O O . ILE A 1 211 ? -1.764 -8.613 5.243 1.00 92.69 211 ILE A O 1
ATOM 1646 N N . GLN A 1 212 ? -3.321 -9.853 4.216 1.00 93.75 212 GLN A N 1
ATOM 1647 C CA . GLN A 1 212 ? -2.542 -10.123 3.013 1.00 93.75 212 GLN A CA 1
ATOM 1648 C C . GLN A 1 212 ? -2.893 -9.109 1.934 1.00 93.75 212 GLN A C 1
ATOM 1650 O O . GLN A 1 212 ? -4.038 -9.051 1.490 1.00 93.75 212 GLN A O 1
ATOM 1655 N N . VAL A 1 213 ? -1.892 -8.357 1.494 1.00 94.94 213 VAL A N 1
ATOM 1656 C CA . VAL A 1 213 ? -2.020 -7.373 0.421 1.00 94.94 213 VAL A CA 1
ATOM 1657 C C . VAL A 1 213 ? -1.450 -7.986 -0.857 1.00 94.94 213 VAL A C 1
ATOM 1659 O O . VAL A 1 213 ? -0.241 -8.230 -0.913 1.00 94.94 213 VAL A O 1
ATOM 1662 N N . PRO A 1 214 ? -2.288 -8.313 -1.852 1.00 94.75 214 PRO A N 1
ATOM 1663 C CA . PRO A 1 214 ? -1.817 -8.911 -3.093 1.00 94.75 214 PRO A CA 1
ATOM 1664 C C . PRO A 1 214 ? -1.066 -7.891 -3.958 1.00 94.75 214 PRO A C 1
ATOM 1666 O O . PRO A 1 214 ? -1.535 -6.781 -4.173 1.00 94.75 214 PRO A O 1
ATOM 1669 N N . PHE A 1 215 ? 0.067 -8.324 -4.502 1.00 96.25 215 PHE A N 1
ATOM 1670 C CA . PHE A 1 215 ? 0.893 -7.615 -5.472 1.00 96.25 215 PHE A CA 1
ATOM 1671 C C . PHE A 1 215 ? 1.017 -8.479 -6.726 1.00 96.25 215 PHE A C 1
ATOM 1673 O O . PHE A 1 215 ? 1.853 -9.392 -6.768 1.00 96.25 215 PHE A O 1
ATOM 1680 N N . PRO A 1 216 ? 0.133 -8.276 -7.716 1.00 95.19 216 PRO A N 1
ATOM 1681 C CA . PRO A 1 216 ? 0.119 -9.114 -8.897 1.00 95.19 216 PRO A CA 1
ATOM 1682 C C . PRO A 1 216 ? 1.376 -8.945 -9.757 1.00 95.19 216 PRO A C 1
ATOM 1684 O O . PRO A 1 216 ? 1.953 -7.861 -9.788 1.00 95.19 216 PRO A O 1
ATOM 1687 N N . TYR A 1 217 ? 1.791 -9.999 -10.458 1.00 95.44 217 TYR A N 1
ATOM 1688 C CA . TYR A 1 217 ? 2.891 -9.965 -11.428 1.00 95.44 217 TYR A CA 1
ATOM 1689 C C . TYR A 1 217 ? 2.640 -10.908 -12.604 1.00 95.44 217 TYR A C 1
ATOM 1691 O O . TYR A 1 217 ? 1.947 -11.919 -12.456 1.00 95.44 217 TYR A O 1
ATOM 1699 N N . ASN A 1 218 ? 3.255 -10.629 -13.747 1.00 94.44 218 ASN A N 1
ATOM 1700 C CA . ASN A 1 218 ? 3.149 -11.454 -14.938 1.00 94.44 218 ASN A CA 1
ATOM 1701 C C . ASN A 1 218 ? 3.871 -12.796 -14.760 1.00 94.44 218 ASN A C 1
ATOM 1703 O O . ASN A 1 218 ? 5.068 -12.860 -14.471 1.00 94.44 218 ASN A O 1
ATOM 1707 N N . ASN A 1 219 ? 3.153 -13.894 -14.972 1.00 90.06 219 ASN A N 1
ATOM 1708 C CA . ASN A 1 219 ? 3.733 -15.227 -14.962 1.00 90.06 219 ASN A CA 1
ATOM 1709 C C . ASN A 1 219 ? 4.596 -15.435 -16.216 1.00 90.06 219 ASN A C 1
ATOM 1711 O O . ASN A 1 219 ? 4.065 -15.606 -17.307 1.00 90.06 219 ASN A O 1
ATOM 1715 N N . GLY A 1 220 ? 5.919 -15.510 -16.052 1.00 82.69 220 GLY A N 1
ATOM 1716 C CA . GLY A 1 220 ? 6.883 -15.665 -17.153 1.00 82.69 220 GLY A CA 1
ATOM 1717 C C . GLY A 1 220 ? 6.770 -16.949 -17.990 1.00 82.69 220 GLY A C 1
ATOM 1718 O O . GLY A 1 220 ? 7.586 -17.159 -18.875 1.00 82.69 220 GLY A O 1
ATOM 1719 N N . ARG A 1 221 ? 5.785 -17.819 -17.729 1.00 82.38 221 ARG A N 1
ATOM 1720 C CA . ARG A 1 221 ? 5.476 -19.008 -18.544 1.00 82.38 221 ARG A CA 1
ATOM 1721 C C . ARG A 1 221 ? 4.555 -18.726 -19.736 1.00 82.38 221 ARG A C 1
ATOM 1723 O O . ARG A 1 221 ? 4.167 -19.665 -20.421 1.00 82.38 221 ARG A O 1
ATOM 1730 N N . CYS A 1 222 ? 4.158 -17.475 -19.952 1.00 72.25 222 CYS A N 1
ATOM 1731 C CA . CYS A 1 222 ? 3.297 -17.073 -21.062 1.00 72.25 222 CYS A CA 1
ATOM 1732 C C . CYS A 1 222 ? 4.046 -16.563 -22.308 1.00 72.25 222 CYS A C 1
ATOM 1734 O O . CYS A 1 222 ? 3.465 -15.811 -23.090 1.00 72.25 222 CYS A O 1
ATOM 1736 N N . SER A 1 223 ? 5.329 -16.910 -22.439 1.00 57.94 223 SER A N 1
ATOM 1737 C CA . SER A 1 223 ? 6.187 -16.609 -23.592 1.00 57.94 223 SER A CA 1
ATOM 1738 C C . SER A 1 223 ? 5.914 -17.535 -24.768 1.00 57.94 223 SER A C 1
ATOM 1740 O O . SER A 1 223 ? 5.902 -18.762 -24.511 1.00 57.94 223 SER A O 1
#